Protein AF-A0A6N7IWQ8-F1 (afdb_monomer)

Radius of gyration: 18.98 Å; Cα contacts (8 Å, |Δi|>4): 165; chains: 1; bounding box: 45×41×51 Å

InterPro domains:
  IPR001128 Cytochrome P450 [PF00067] (2-185)
  IPR002397 Cytochrome P450, B-class [PR00359] (3-14)
  IPR002397 Cytochrome P450, B-class [PR00359] (49-65)
  IPR002397 Cytochrome P450, B-class [PR00359] (66-81)
  IPR002397 Cytochrome P450, B-class [PR00359] (112-134)
  IPR036396 Cytochrome P450 superfamily [G3DSA:1.10.630.10] (1-198)
  IPR036396 Cytochrome P450 superfamily [SSF48264] (1-198)

Nearest PDB structures (foldseek):
  5ofq-assembly4_D  TM=9.405E-01  e=1.661E-14  Priestia megaterium DSM 319
  7y98-assembly1_A  TM=9.043E-01  e=8.706E-14  Bacillus sonorensis L12
  5l90-assembly2_B  TM=9.358E-01  e=4.351E-13  Priestia megaterium DSM 319
  7y98-assembly2_B  TM=9.038E-01  e=3.434E-13  Bacillus sonorensis L12
  7y97-assembly2_B  TM=8.768E-01  e=8.439E-13  Bacillus sonorensis L12

Foldseek 3Di:
DDDDPPVVVQVVVLVCVCVPPVNVVVLVVVLVVVQCVLCVVCVVPPDDDCLVSHLQLRQLQSLCVLQVHDPVCSVVSSVLLCLLPDDFPDPDPVSRVVSVVSNVVSLVSLLVVSLVVLVVCVVPPDPHSSVSQQPDDDPNDHDDSVRSSVVSSCSSNVRRPVRSVLSNVLVVCCVVPVVVVVVCVVPVVCVVVSSVVD

Organism: NCBI:txid29376

Mean predicted aligned error: 5.13 Å

Sequence (198 aa):
LTMDPPKHTKMRALVNKAFTPKAIKQLEDKIKDLTHDLLNQVKDQRTFDIVQDLAAPLPVMIIAELLGAEVQDRELIKKHSDALVAGAKDESKEAIQAVVDMQKRAEEELSIYFAHLIKKRKETPADDLISLLIQAEIDGERLTENELLGFCILLLVAGNETTTNLITNAVRLLTEQPHIAESVRLDPSLIPQLTEET

Structure (mmCIF, N/CA/C/O backbone):
data_AF-A0A6N7IWQ8-F1
#
_entry.id   AF-A0A6N7IWQ8-F1
#
loop_
_atom_site.group_PDB
_atom_site.id
_atom_site.type_symbol
_atom_site.label_atom_id
_atom_site.label_alt_id
_atom_site.label_comp_id
_atom_site.label_asym_id
_atom_site.label_entity_id
_atom_site.label_seq_id
_atom_site.pdbx_PDB_ins_code
_atom_site.Cartn_x
_atom_site.Cartn_y
_atom_site.Cartn_z
_atom_site.occupancy
_atom_site.B_iso_or_equiv
_atom_site.auth_seq_id
_atom_site.auth_comp_id
_atom_site.auth_asym_id
_atom_site.auth_atom_id
_atom_site.pdbx_PDB_model_num
ATOM 1 N N . LEU A 1 1 ? 3.819 0.286 16.957 1.00 51.47 1 LEU A N 1
ATOM 2 C CA . LEU A 1 1 ? 2.998 -0.581 17.839 1.00 51.47 1 LEU A CA 1
ATOM 3 C C . LEU A 1 1 ? 3.793 -1.838 18.187 1.00 51.47 1 LEU A C 1
ATOM 5 O O . LEU A 1 1 ? 3.888 -2.731 17.359 1.00 51.47 1 LEU A O 1
ATOM 9 N N . THR A 1 2 ? 4.391 -1.909 19.375 1.00 53.78 2 THR A N 1
ATOM 10 C CA . THR A 1 2 ? 4.960 -3.154 19.923 1.00 53.78 2 THR A CA 1
ATOM 11 C C . THR A 1 2 ? 3.921 -3.767 20.858 1.00 53.78 2 THR A C 1
ATOM 13 O O . THR A 1 2 ? 3.812 -3.366 22.013 1.00 53.78 2 THR A O 1
ATOM 16 N N . MET A 1 3 ? 3.081 -4.657 20.324 1.00 69.69 3 MET A N 1
ATOM 17 C CA . MET A 1 3 ? 2.166 -5.475 21.127 1.00 69.69 3 MET A CA 1
ATOM 18 C C . MET A 1 3 ? 2.845 -6.807 21.448 1.00 69.69 3 MET A C 1
ATOM 20 O O . MET A 1 3 ? 3.355 -7.459 20.539 1.00 69.69 3 MET A O 1
ATOM 24 N N . ASP A 1 4 ? 2.794 -7.239 22.706 1.00 73.69 4 ASP A N 1
ATOM 25 C CA . ASP A 1 4 ? 3.291 -8.555 23.111 1.00 73.69 4 ASP A CA 1
ATOM 26 C C . ASP A 1 4 ? 2.233 -9.661 22.897 1.00 73.69 4 ASP A C 1
ATOM 28 O O . ASP A 1 4 ? 1.021 -9.392 22.822 1.00 73.69 4 ASP A O 1
ATOM 32 N N . PRO A 1 5 ? 2.642 -10.939 22.782 1.00 71.25 5 PRO A N 1
ATOM 33 C CA . PRO A 1 5 ? 1.724 -12.068 22.907 1.00 71.25 5 PRO A CA 1
ATOM 34 C C . PRO A 1 5 ? 0.974 -12.028 24.257 1.00 71.25 5 PRO A C 1
ATOM 36 O O . PRO A 1 5 ? 1.580 -11.690 25.270 1.00 71.25 5 PRO A O 1
ATOM 39 N N . PRO A 1 6 ? -0.326 -12.389 24.315 1.00 73.12 6 PRO A N 1
ATOM 40 C CA . PRO A 1 6 ? -1.132 -13.019 23.264 1.00 73.12 6 PRO A CA 1
ATOM 41 C C . PRO A 1 6 ? -1.838 -12.033 22.316 1.00 73.12 6 PRO A C 1
ATOM 43 O O . PRO A 1 6 ? -2.376 -12.464 21.291 1.00 73.12 6 PRO A O 1
ATOM 46 N N . LYS A 1 7 ? -1.838 -10.728 22.625 1.00 73.94 7 LYS A N 1
ATOM 47 C CA . LYS A 1 7 ? -2.590 -9.704 21.879 1.00 73.94 7 LYS A CA 1
ATOM 48 C C . LYS A 1 7 ? -2.118 -9.601 20.428 1.00 73.94 7 LYS A C 1
ATOM 50 O O . LYS A 1 7 ? -2.942 -9.617 19.515 1.00 73.94 7 LYS A O 1
ATOM 55 N N . HIS A 1 8 ? -0.801 -9.629 20.206 1.00 81.56 8 HIS A N 1
ATOM 56 C CA . HIS A 1 8 ? -0.224 -9.659 18.858 1.00 81.56 8 HIS A CA 1
ATOM 57 C C . HIS A 1 8 ? -0.678 -10.878 18.036 1.00 81.56 8 HIS A C 1
ATOM 59 O O . HIS A 1 8 ? -1.071 -10.735 16.881 1.00 81.56 8 HIS A O 1
ATOM 65 N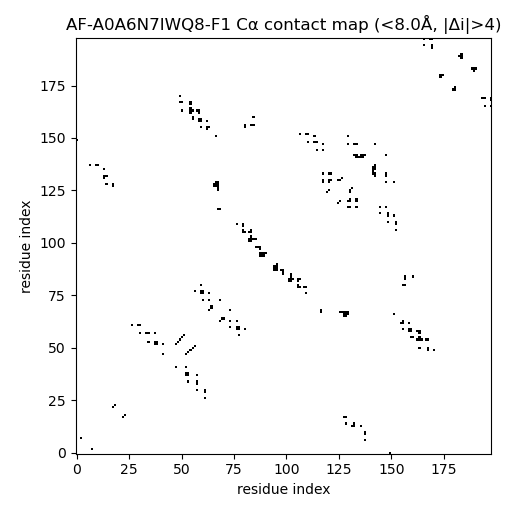 N . THR A 1 9 ? -0.690 -12.077 18.627 1.00 79.94 9 THR A N 1
ATOM 66 C CA . THR A 1 9 ? -1.112 -13.310 17.938 1.00 79.94 9 THR A CA 1
ATOM 67 C C . THR A 1 9 ? -2.571 -13.238 17.493 1.00 79.94 9 THR A C 1
ATOM 69 O O . THR A 1 9 ? -2.903 -13.637 16.377 1.00 79.94 9 THR A O 1
ATOM 72 N N . LYS A 1 10 ? -3.445 -12.695 18.346 1.00 76.06 10 LYS A N 1
ATOM 73 C CA . LYS A 1 10 ? -4.875 -12.540 18.047 1.00 76.06 10 LYS A CA 1
ATOM 74 C C . LYS A 1 10 ? -5.126 -11.465 16.999 1.00 76.06 10 LYS A C 1
ATOM 76 O O . LYS A 1 10 ? -5.890 -11.707 16.070 1.00 76.06 10 LYS A O 1
ATOM 81 N N . MET A 1 11 ? -4.420 -10.338 17.093 1.00 78.50 11 MET A N 1
ATOM 82 C CA . MET A 1 11 ? -4.430 -9.310 16.054 1.00 78.50 11 MET A CA 1
ATOM 83 C C . MET A 1 11 ? -4.021 -9.902 14.705 1.00 78.50 11 MET A C 1
ATOM 85 O O . MET A 1 11 ? -4.762 -9.808 13.733 1.00 78.50 11 MET A O 1
ATOM 89 N N . ARG A 1 12 ? -2.882 -10.599 14.657 1.00 83.12 12 ARG A N 1
ATOM 90 C CA . ARG A 1 12 ? -2.404 -11.251 13.435 1.00 83.12 12 ARG A CA 1
ATOM 91 C C . ARG A 1 12 ? -3.435 -12.230 12.870 1.00 83.12 12 ARG A C 1
ATOM 93 O O . ARG A 1 12 ? -3.657 -12.246 11.666 1.00 83.12 12 ARG A O 1
ATOM 100 N N . ALA A 1 13 ? -4.108 -13.005 13.720 1.00 80.94 13 ALA A N 1
ATOM 101 C CA . ALA A 1 13 ? -5.163 -13.919 13.284 1.00 80.94 13 ALA A CA 1
ATOM 102 C C . ALA A 1 13 ? -6.379 -13.196 12.673 1.00 80.94 13 ALA A C 1
ATOM 104 O O . ALA A 1 13 ? -6.956 -13.696 11.709 1.00 80.94 13 ALA A O 1
ATOM 105 N N . LEU A 1 14 ? -6.765 -12.032 13.204 1.00 78.50 14 LEU A N 1
ATOM 106 C CA . LEU A 1 14 ? -7.842 -11.206 12.646 1.00 78.50 14 LEU A CA 1
ATOM 107 C C . LEU A 1 14 ? -7.458 -10.632 11.289 1.00 78.50 14 LEU A C 1
ATOM 109 O O . LEU A 1 14 ? -8.217 -10.755 10.334 1.00 78.50 14 LEU A O 1
ATOM 113 N N . VAL A 1 15 ? -6.256 -10.073 11.195 1.00 79.31 15 VAL A N 1
ATOM 114 C CA . VAL A 1 15 ? -5.722 -9.484 9.964 1.00 79.31 15 VAL A CA 1
ATOM 115 C C . VAL A 1 15 ? -5.615 -10.541 8.872 1.00 79.31 15 VAL A C 1
ATOM 117 O O . VAL A 1 15 ? -6.064 -10.312 7.755 1.00 79.31 15 VAL A O 1
ATOM 120 N N . ASN A 1 16 ? -5.151 -11.746 9.209 1.00 82.62 16 ASN A N 1
ATOM 121 C CA . ASN A 1 16 ? -5.087 -12.870 8.274 1.00 82.62 16 ASN A CA 1
ATOM 122 C C . ASN A 1 16 ? -6.450 -13.231 7.654 1.00 82.62 16 ASN A C 1
ATOM 124 O O . ASN A 1 16 ? -6.476 -13.811 6.570 1.00 82.62 16 ASN A O 1
ATOM 128 N N . LYS A 1 17 ? -7.588 -12.883 8.279 1.00 77.31 17 LYS A N 1
ATOM 129 C CA . LYS A 1 17 ? -8.912 -13.087 7.661 1.00 77.31 17 LYS A CA 1
ATOM 130 C C . LYS A 1 17 ? -9.123 -12.200 6.430 1.00 77.31 17 LYS A C 1
ATOM 132 O O . LYS A 1 17 ? -9.775 -12.639 5.484 1.00 77.31 17 LYS A O 1
ATOM 137 N N . ALA A 1 18 ? -8.534 -11.004 6.411 1.00 73.50 18 ALA A N 1
ATOM 138 C CA . ALA A 1 18 ? -8.535 -10.134 5.235 1.00 73.50 18 ALA A CA 1
ATOM 139 C C . ALA A 1 18 ? -7.559 -10.597 4.139 1.00 73.50 18 ALA A C 1
ATOM 141 O O . ALA A 1 18 ? -7.680 -10.169 3.000 1.00 73.50 18 ALA A O 1
ATOM 142 N N . PHE A 1 19 ? -6.656 -11.533 4.451 1.00 79.19 19 PHE A N 1
ATOM 143 C CA . PHE A 1 19 ? -5.710 -12.140 3.507 1.00 79.19 19 PHE A CA 1
ATOM 144 C C . PHE A 1 19 ? -6.001 -13.633 3.267 1.00 79.19 19 PHE A C 1
ATOM 146 O O . PHE A 1 19 ? -5.106 -14.425 2.980 1.00 79.19 19 PHE A O 1
ATOM 153 N N . THR A 1 20 ? -7.264 -14.053 3.396 1.00 81.44 20 THR A N 1
ATOM 154 C CA . THR A 1 20 ? -7.673 -15.425 3.040 1.00 81.44 20 THR A CA 1
ATOM 155 C C . THR A 1 20 ? -7.520 -15.673 1.536 1.00 81.44 20 THR A C 1
ATOM 157 O O . THR A 1 20 ? -7.649 -14.727 0.764 1.00 81.44 20 THR A O 1
ATOM 160 N N . PRO A 1 21 ? -7.360 -16.928 1.066 1.00 82.19 21 PRO A N 1
ATOM 161 C CA . PRO A 1 21 ? -7.236 -17.218 -0.369 1.00 82.19 21 PRO A CA 1
ATOM 162 C C . PRO A 1 21 ? -8.356 -16.614 -1.231 1.00 82.19 21 PRO A C 1
ATOM 164 O O . PRO A 1 21 ? -8.114 -16.152 -2.341 1.00 82.19 21 PRO A O 1
ATOM 167 N N . LYS A 1 22 ? -9.588 -16.566 -0.704 1.00 80.38 22 LYS A N 1
ATOM 168 C CA . LYS A 1 22 ? -10.722 -15.918 -1.374 1.00 80.38 22 LYS A CA 1
ATOM 169 C C . LYS A 1 22 ? -10.530 -14.401 -1.499 1.00 80.38 22 LYS A C 1
ATOM 171 O O . LYS A 1 22 ? -10.792 -13.860 -2.568 1.00 80.38 22 LYS A O 1
ATOM 176 N N . ALA A 1 23 ? -10.090 -13.737 -0.430 1.00 78.69 23 ALA A N 1
ATOM 177 C CA . ALA A 1 23 ? -9.820 -12.301 -0.434 1.00 78.69 23 ALA A CA 1
ATOM 178 C C . ALA A 1 23 ? -8.625 -11.954 -1.340 1.00 78.69 23 ALA A C 1
ATOM 180 O O . ALA A 1 23 ? -8.708 -11.011 -2.119 1.00 78.69 23 ALA A O 1
ATOM 181 N N . ILE A 1 24 ? -7.567 -12.774 -1.329 1.00 82.81 24 ILE A N 1
ATOM 182 C CA . ILE A 1 24 ? -6.422 -12.640 -2.243 1.00 82.81 24 ILE A CA 1
ATOM 183 C C . ILE A 1 24 ? -6.862 -12.749 -3.705 1.00 82.81 24 ILE A C 1
ATOM 185 O O . ILE A 1 24 ? -6.456 -11.932 -4.521 1.00 82.81 24 ILE A O 1
ATOM 189 N N . LYS A 1 25 ? -7.750 -13.690 -4.045 1.00 84.19 25 LYS A N 1
ATOM 190 C CA . LYS A 1 25 ? -8.271 -13.795 -5.415 1.00 84.19 25 LYS A CA 1
ATOM 191 C C . LYS A 1 25 ? -9.053 -12.548 -5.848 1.00 84.19 25 LYS A C 1
ATOM 193 O O . LYS A 1 25 ? -8.950 -12.124 -6.987 1.00 84.19 25 LYS A O 1
ATOM 198 N N . GLN A 1 26 ? -9.832 -11.949 -4.947 1.00 81.88 26 GLN A N 1
ATOM 199 C CA . GLN A 1 26 ? -10.527 -10.688 -5.241 1.00 81.88 26 GLN A CA 1
ATOM 200 C C . GLN A 1 26 ? -9.554 -9.510 -5.380 1.00 81.88 26 GLN A C 1
ATOM 202 O O . GLN A 1 26 ? -9.818 -8.586 -6.144 1.00 81.88 26 GLN A O 1
ATOM 207 N N . LEU A 1 27 ? -8.440 -9.538 -4.646 1.00 86.06 27 LEU A N 1
ATOM 208 C CA . LEU A 1 27 ? -7.359 -8.573 -4.803 1.00 86.06 27 LEU A CA 1
ATOM 209 C C . LEU A 1 27 ? -6.628 -8.740 -6.131 1.00 86.06 27 LEU A C 1
ATOM 211 O O . LEU A 1 27 ? -6.248 -7.734 -6.707 1.00 86.06 27 LEU A O 1
ATOM 215 N N . GLU A 1 28 ? -6.450 -9.963 -6.630 1.00 90.50 28 GLU A N 1
ATOM 216 C CA . GLU A 1 28 ? -5.760 -10.233 -7.898 1.00 90.50 28 GLU A CA 1
ATOM 217 C C . GLU A 1 28 ? -6.383 -9.457 -9.066 1.00 90.50 28 GLU A C 1
ATOM 219 O O . GLU A 1 28 ? -5.678 -8.722 -9.760 1.00 90.50 28 GLU A O 1
ATOM 224 N N . ASP A 1 29 ? -7.707 -9.548 -9.230 1.00 90.00 29 ASP A N 1
ATOM 225 C CA . ASP A 1 29 ? -8.430 -8.819 -10.280 1.00 90.00 29 ASP A CA 1
ATOM 226 C C . ASP A 1 29 ? -8.246 -7.298 -10.125 1.00 90.00 29 ASP A C 1
ATOM 228 O O . ASP A 1 29 ? -7.940 -6.598 -11.087 1.00 90.00 29 ASP A O 1
ATOM 232 N N . LYS A 1 30 ? -8.322 -6.788 -8.889 1.00 88.94 30 LYS A N 1
ATOM 233 C CA . LYS A 1 30 ? -8.137 -5.358 -8.588 1.00 88.94 30 LYS A CA 1
ATOM 234 C C . LYS A 1 30 ? -6.713 -4.871 -8.839 1.00 88.94 30 LYS A C 1
ATOM 236 O O . LYS A 1 30 ? -6.525 -3.789 -9.387 1.00 88.94 30 LYS A O 1
ATOM 241 N N . ILE A 1 31 ? -5.710 -5.655 -8.442 1.00 94.12 31 ILE A N 1
ATOM 242 C CA . ILE A 1 31 ? -4.291 -5.372 -8.688 1.00 94.12 31 ILE A CA 1
ATOM 243 C C . ILE A 1 31 ? -4.056 -5.299 -10.190 1.00 94.12 31 ILE A C 1
ATOM 245 O O . ILE A 1 31 ? -3.390 -4.376 -10.657 1.00 94.12 31 ILE A O 1
ATOM 249 N N . LYS A 1 32 ? -4.631 -6.230 -10.954 1.00 94.69 32 LYS A N 1
ATOM 250 C CA . LYS A 1 32 ? -4.522 -6.250 -12.410 1.00 94.69 32 LYS A CA 1
ATOM 251 C C . LYS A 1 32 ? -5.167 -5.022 -13.049 1.00 94.69 32 LYS A C 1
ATOM 253 O O . LYS A 1 32 ? -4.529 -4.389 -13.888 1.00 94.69 32 LYS A O 1
ATOM 258 N N . ASP A 1 33 ? -6.388 -4.674 -12.656 1.00 93.56 33 ASP A N 1
ATOM 259 C CA . ASP A 1 33 ? -7.094 -3.502 -13.185 1.00 93.56 33 ASP A CA 1
ATOM 260 C C . ASP A 1 33 ? -6.332 -2.212 -12.870 1.00 93.56 33 ASP A C 1
ATOM 262 O O . ASP A 1 33 ? -6.016 -1.442 -13.775 1.00 93.56 33 ASP A O 1
ATOM 266 N N . LEU A 1 34 ? -5.916 -2.033 -11.615 1.00 93.19 34 LEU A N 1
ATOM 267 C CA . LEU A 1 34 ? -5.147 -0.864 -11.204 1.00 93.19 34 LEU A CA 1
ATOM 268 C C . LEU A 1 34 ? -3.779 -0.786 -11.900 1.00 93.19 34 LEU A C 1
ATOM 270 O O . LEU A 1 34 ? -3.352 0.294 -12.300 1.00 93.19 34 LEU A O 1
ATOM 274 N N . THR A 1 35 ? -3.105 -1.922 -12.090 1.00 96.25 35 THR A N 1
ATOM 275 C CA . THR A 1 35 ? -1.850 -1.989 -12.856 1.00 96.25 35 THR A CA 1
ATOM 276 C C . THR A 1 35 ? -2.061 -1.508 -14.291 1.00 96.25 35 THR A C 1
ATOM 278 O O . THR A 1 35 ? -1.265 -0.717 -14.797 1.00 96.25 35 THR A O 1
ATOM 281 N N . HIS A 1 36 ? -3.140 -1.944 -14.951 1.00 96.38 36 HIS A N 1
ATOM 282 C CA . HIS A 1 36 ? -3.468 -1.463 -16.292 1.00 96.38 36 HIS A CA 1
ATOM 283 C C . HIS A 1 36 ? -3.806 0.024 -16.300 1.00 96.38 36 HIS A C 1
ATOM 285 O O . HIS A 1 36 ? -3.334 0.730 -17.186 1.00 96.38 36 HIS A O 1
ATOM 291 N N . ASP A 1 37 ? -4.588 0.513 -15.339 1.00 94.62 37 ASP A N 1
ATOM 292 C CA . ASP A 1 37 ? -4.956 1.928 -15.247 1.00 94.62 37 ASP A CA 1
ATOM 293 C C . ASP A 1 37 ? -3.732 2.831 -15.075 1.00 94.62 37 ASP A C 1
ATOM 295 O O . ASP A 1 37 ? -3.642 3.873 -15.725 1.00 94.62 37 ASP A O 1
ATOM 299 N N . LEU A 1 38 ? -2.766 2.419 -14.251 1.00 94.19 38 LEU A N 1
ATOM 300 C CA . LEU A 1 38 ? -1.496 3.125 -14.069 1.00 94.19 38 LEU A CA 1
ATOM 301 C C . LEU A 1 38 ? -0.660 3.108 -15.359 1.00 94.19 38 LEU A C 1
ATOM 303 O O . LEU A 1 38 ? -0.274 4.159 -15.867 1.00 94.19 38 LEU A O 1
ATOM 307 N N . LEU A 1 39 ? -0.471 1.937 -15.975 1.00 96.00 39 LEU A N 1
ATOM 308 C CA . LEU A 1 39 ? 0.292 1.818 -17.227 1.00 96.00 39 LEU A CA 1
ATOM 309 C C . LEU A 1 39 ? -0.380 2.531 -18.413 1.00 96.00 39 LEU A C 1
ATOM 311 O O . LEU A 1 39 ? 0.300 3.056 -19.297 1.00 96.00 39 LEU A O 1
ATOM 315 N N . ASN A 1 40 ? -1.711 2.603 -18.435 1.00 96.62 40 ASN A N 1
ATOM 316 C CA . ASN A 1 40 ? -2.466 3.303 -19.472 1.00 96.62 40 ASN A CA 1
ATOM 317 C C . ASN A 1 40 ? -2.228 4.818 -19.460 1.00 96.62 40 ASN A C 1
ATOM 319 O O . ASN A 1 40 ? -2.361 5.444 -20.512 1.00 96.62 40 ASN A O 1
ATOM 323 N N . GLN A 1 41 ? -1.855 5.406 -18.319 1.00 94.31 41 GLN A N 1
ATOM 324 C CA . GLN A 1 41 ? -1.534 6.837 -18.213 1.00 94.31 41 GLN A CA 1
ATOM 325 C C . GLN A 1 41 ? -0.220 7.194 -18.920 1.00 94.31 41 GLN A C 1
ATOM 327 O O . GLN A 1 41 ? -0.037 8.330 -19.362 1.00 94.31 41 GLN A O 1
ATOM 332 N N . VAL A 1 42 ? 0.677 6.217 -19.076 1.00 95.81 42 VAL A N 1
ATOM 333 C CA . VAL A 1 42 ? 2.003 6.401 -19.681 1.00 95.81 42 VAL A CA 1
ATOM 334 C C . VAL A 1 42 ? 2.175 5.684 -21.023 1.00 95.81 42 VAL A C 1
ATOM 336 O O . VAL A 1 42 ? 3.222 5.808 -21.650 1.00 95.81 42 VAL A O 1
ATOM 339 N N . LYS A 1 43 ? 1.146 4.984 -21.519 1.00 94.38 43 LYS A N 1
ATOM 340 C CA . LYS A 1 43 ? 1.220 4.128 -22.722 1.00 94.38 43 LYS A CA 1
ATOM 341 C C . LYS A 1 43 ? 1.695 4.836 -23.999 1.00 94.38 43 LYS A C 1
ATOM 343 O O . LYS A 1 43 ? 2.321 4.207 -24.846 1.00 94.38 43 LYS A O 1
ATOM 348 N N . ASP A 1 44 ? 1.370 6.122 -24.147 1.00 95.44 44 ASP A N 1
ATOM 349 C CA . ASP A 1 44 ? 1.702 6.921 -25.334 1.00 95.44 44 ASP A CA 1
ATOM 350 C C . ASP A 1 44 ? 3.063 7.630 -25.183 1.00 95.44 44 ASP A C 1
ATOM 352 O O . ASP A 1 44 ? 3.528 8.323 -26.092 1.00 95.44 44 ASP A O 1
ATOM 356 N N . GLN A 1 45 ? 3.723 7.462 -24.033 1.00 94.62 45 GLN A N 1
ATOM 357 C CA . GLN A 1 45 ? 5.037 8.024 -23.757 1.00 94.62 45 GLN A CA 1
ATOM 358 C C . GLN A 1 45 ? 6.137 7.085 -24.261 1.00 94.62 45 GLN A C 1
ATOM 360 O O . GLN A 1 45 ? 6.075 5.866 -24.121 1.00 94.62 45 GLN A O 1
ATOM 365 N N . ARG A 1 46 ? 7.203 7.660 -24.827 1.00 93.56 46 ARG A N 1
ATOM 366 C CA . ARG A 1 46 ? 8.373 6.884 -25.278 1.00 93.56 46 ARG A CA 1
ATOM 367 C C . ARG A 1 46 ? 9.190 6.319 -24.109 1.00 93.56 46 ARG A C 1
ATOM 369 O O . ARG A 1 46 ? 9.866 5.307 -24.263 1.00 93.56 46 ARG A O 1
ATOM 376 N N . THR A 1 47 ? 9.174 7.017 -22.982 1.00 94.00 47 THR A N 1
ATOM 377 C CA . THR A 1 47 ? 9.915 6.716 -21.756 1.00 94.00 47 THR A CA 1
ATOM 378 C C . THR A 1 47 ? 9.059 7.147 -20.580 1.00 94.00 47 THR A C 1
ATOM 380 O O . THR A 1 47 ? 8.427 8.197 -20.673 1.00 94.00 47 THR A O 1
ATOM 383 N N . PHE A 1 48 ? 9.086 6.388 -19.494 1.00 95.31 48 PHE A N 1
ATOM 384 C CA . PHE A 1 48 ? 8.371 6.693 -18.259 1.00 95.31 48 PHE A CA 1
ATOM 385 C C . PHE A 1 48 ? 9.189 6.192 -17.058 1.00 95.31 48 PHE A C 1
ATOM 387 O O . PHE A 1 48 ? 10.147 5.428 -17.238 1.00 95.31 48 PHE A O 1
ATOM 394 N N . ASP A 1 49 ? 8.853 6.651 -15.858 1.00 95.00 49 ASP A N 1
ATOM 395 C CA . ASP A 1 49 ? 9.530 6.290 -14.615 1.00 95.00 49 ASP A CA 1
ATOM 396 C C . ASP A 1 49 ? 8.753 5.165 -13.923 1.00 95.00 49 ASP A C 1
ATOM 398 O O . ASP A 1 49 ? 7.694 5.380 -13.342 1.00 95.00 49 ASP A O 1
ATOM 402 N N . ILE A 1 50 ? 9.291 3.942 -13.951 1.00 95.38 50 ILE A N 1
ATOM 403 C CA . ILE A 1 50 ? 8.620 2.778 -13.356 1.00 95.38 50 ILE A CA 1
ATOM 404 C C . ILE A 1 50 ? 8.319 2.950 -11.860 1.00 95.38 50 ILE A C 1
ATOM 406 O O . ILE A 1 50 ? 7.335 2.392 -11.373 1.00 95.38 50 ILE A O 1
ATOM 410 N N . VAL A 1 51 ? 9.139 3.717 -11.133 1.00 93.31 51 VAL A N 1
ATOM 411 C CA . VAL A 1 51 ? 8.951 3.942 -9.699 1.00 93.31 51 VAL A CA 1
ATOM 412 C C . VAL A 1 51 ? 7.746 4.844 -9.481 1.00 93.31 51 VAL A C 1
ATOM 414 O O . VAL A 1 51 ? 6.829 4.474 -8.749 1.00 93.31 51 VAL A O 1
ATOM 417 N N . GLN A 1 52 ? 7.730 6.003 -10.140 1.00 91.19 52 GLN A N 1
ATOM 418 C CA . GLN A 1 52 ? 6.673 7.004 -9.960 1.00 91.19 52 GLN A CA 1
ATOM 419 C C . GLN A 1 52 ? 5.351 6.587 -10.606 1.00 91.19 52 GLN A C 1
ATOM 421 O O . GLN A 1 52 ? 4.290 6.816 -10.024 1.00 91.19 52 GLN A O 1
ATOM 426 N N . ASP A 1 53 ? 5.417 5.952 -11.775 1.00 93.50 53 ASP A N 1
ATOM 427 C CA . ASP A 1 53 ? 4.248 5.690 -12.614 1.00 93.50 53 ASP A CA 1
ATOM 428 C C . ASP A 1 53 ? 3.582 4.335 -12.319 1.00 93.50 53 ASP A C 1
ATOM 430 O O . ASP A 1 53 ? 2.448 4.114 -12.739 1.00 93.50 53 ASP A O 1
ATOM 434 N N . LEU A 1 54 ? 4.244 3.421 -11.590 1.00 94.81 54 LEU A N 1
ATOM 435 C CA . LEU A 1 54 ? 3.661 2.121 -11.227 1.00 94.81 54 LEU A CA 1
ATOM 436 C C . LEU A 1 54 ? 4.033 1.638 -9.821 1.00 94.81 54 LEU A C 1
ATOM 438 O O . LEU A 1 54 ? 3.140 1.360 -9.020 1.00 94.81 54 LEU A O 1
ATOM 442 N N . ALA A 1 55 ? 5.327 1.489 -9.525 1.00 94.75 55 ALA A N 1
ATOM 443 C CA . ALA A 1 55 ? 5.776 0.707 -8.373 1.00 94.75 55 ALA A CA 1
ATOM 444 C C . ALA A 1 55 ? 5.404 1.342 -7.026 1.00 94.75 55 ALA A C 1
ATOM 446 O O . ALA A 1 55 ? 4.993 0.616 -6.127 1.00 94.75 55 ALA A O 1
ATOM 447 N N . ALA A 1 56 ? 5.508 2.669 -6.902 1.00 90.75 56 ALA A N 1
ATOM 448 C CA . ALA A 1 56 ? 5.112 3.411 -5.706 1.00 90.75 56 ALA A CA 1
ATOM 449 C C . ALA A 1 56 ? 3.582 3.561 -5.543 1.00 90.75 56 ALA A C 1
ATOM 451 O O . ALA A 1 56 ? 3.070 3.291 -4.456 1.00 90.75 56 ALA A O 1
ATOM 452 N N . PRO A 1 57 ? 2.795 3.963 -6.569 1.00 91.31 57 PRO A N 1
ATOM 453 C CA . PRO A 1 57 ? 1.347 4.122 -6.395 1.00 91.31 57 PRO A CA 1
ATOM 454 C C . PRO A 1 57 ? 0.596 2.806 -6.144 1.00 91.31 57 PRO A C 1
ATOM 456 O O . PRO A 1 57 ? -0.353 2.791 -5.356 1.00 91.31 57 PRO A O 1
ATOM 459 N N . LEU A 1 58 ? 0.994 1.707 -6.796 1.00 93.69 58 LEU A N 1
ATOM 460 C CA . LEU A 1 58 ? 0.246 0.447 -6.782 1.00 93.69 58 LEU A CA 1
ATOM 461 C C . LEU A 1 58 ? -0.008 -0.120 -5.366 1.00 93.69 58 LEU A C 1
ATOM 463 O O . LEU A 1 58 ? -1.178 -0.317 -5.022 1.00 93.69 58 LEU A O 1
ATOM 467 N N . PRO A 1 59 ? 1.007 -0.372 -4.512 1.00 92.25 59 PRO A N 1
ATOM 468 C CA . PRO A 1 59 ? 0.777 -0.965 -3.194 1.00 92.25 59 PRO A CA 1
ATOM 469 C C . PRO A 1 59 ? -0.036 -0.051 -2.271 1.00 92.25 59 PRO A C 1
ATOM 471 O O . PRO A 1 59 ? -0.932 -0.533 -1.575 1.00 92.25 59 PRO A O 1
ATOM 474 N N . VAL A 1 60 ? 0.208 1.264 -2.299 1.00 91.69 60 VAL A N 1
ATOM 475 C CA . VAL A 1 60 ? -0.530 2.225 -1.463 1.00 91.69 60 VAL A CA 1
ATOM 476 C C . VAL A 1 60 ? -2.017 2.214 -1.796 1.00 91.69 60 VAL A C 1
ATOM 478 O O . VAL A 1 60 ? -2.854 2.132 -0.898 1.00 91.69 60 VAL A O 1
ATOM 481 N N . MET A 1 61 ? -2.358 2.257 -3.085 1.00 91.50 61 MET A N 1
ATOM 482 C CA . MET A 1 61 ? -3.750 2.280 -3.533 1.00 91.50 61 MET A CA 1
ATOM 483 C C . MET A 1 61 ? -4.485 0.968 -3.225 1.00 91.50 61 MET A C 1
ATOM 485 O O . MET A 1 61 ? -5.654 1.008 -2.837 1.00 91.50 61 MET A O 1
ATOM 489 N N . ILE A 1 62 ? -3.807 -0.180 -3.327 1.00 91.50 62 ILE A N 1
ATOM 490 C CA . ILE A 1 62 ? -4.384 -1.484 -2.961 1.00 91.50 62 ILE A CA 1
ATOM 491 C C . ILE A 1 62 ? -4.643 -1.579 -1.457 1.00 91.50 62 ILE A C 1
ATOM 493 O O . ILE A 1 62 ? -5.714 -2.029 -1.042 1.00 91.50 62 ILE A O 1
ATOM 497 N N . ILE A 1 63 ? -3.704 -1.123 -0.625 1.00 90.75 63 ILE A N 1
ATOM 498 C CA . ILE A 1 63 ? -3.879 -1.132 0.833 1.00 90.75 63 ILE A CA 1
ATOM 499 C C . ILE A 1 63 ? -4.970 -0.141 1.253 1.00 90.75 63 ILE A C 1
ATOM 501 O O . ILE A 1 63 ? -5.801 -0.473 2.098 1.00 90.75 63 ILE A O 1
ATOM 505 N N . ALA A 1 64 ? -5.026 1.042 0.636 1.00 91.50 64 ALA A N 1
ATOM 506 C CA . ALA A 1 64 ? -6.095 2.011 0.865 1.00 91.50 64 ALA A CA 1
ATOM 507 C C . ALA A 1 64 ? -7.477 1.403 0.573 1.00 91.50 64 ALA A C 1
ATOM 509 O O . ALA A 1 64 ? -8.397 1.526 1.382 1.00 91.50 64 ALA A O 1
ATOM 510 N N . GLU A 1 65 ? -7.613 0.687 -0.542 1.00 89.50 65 GLU A N 1
ATOM 511 C CA . GLU A 1 65 ? -8.861 0.014 -0.896 1.00 89.50 65 GLU A CA 1
ATOM 512 C C . GLU A 1 65 ? -9.211 -1.128 0.066 1.00 89.50 65 GLU A C 1
ATOM 514 O O . GLU A 1 65 ? -10.370 -1.267 0.455 1.00 89.50 65 GLU A O 1
ATOM 519 N N . LEU A 1 66 ? -8.222 -1.907 0.516 1.00 89.38 66 LEU A N 1
ATOM 520 C CA . LEU A 1 66 ? -8.421 -2.924 1.556 1.00 89.38 66 LEU A CA 1
ATOM 521 C C . LEU A 1 66 ? -8.930 -2.335 2.873 1.00 89.38 66 LEU A C 1
ATOM 523 O O . LEU A 1 66 ? -9.757 -2.947 3.554 1.00 89.38 66 LEU A O 1
ATOM 527 N N . LEU A 1 67 ? -8.455 -1.139 3.221 1.00 91.00 67 LEU A N 1
ATOM 528 C CA . LEU A 1 67 ? -8.920 -0.376 4.376 1.00 91.00 67 LEU A CA 1
ATOM 529 C C . LEU A 1 67 ? -10.305 0.255 4.153 1.00 91.00 67 LEU A C 1
ATOM 531 O O . LEU A 1 67 ? -10.893 0.764 5.103 1.00 91.00 67 LEU A O 1
ATOM 535 N N . GLY A 1 68 ? -10.860 0.186 2.941 1.00 91.06 68 GLY A N 1
ATOM 536 C CA . GLY A 1 68 ? -12.188 0.704 2.616 1.00 91.06 68 GLY A CA 1
ATOM 537 C C . GLY A 1 68 ? -12.206 2.173 2.193 1.00 91.06 68 GLY A C 1
ATOM 538 O O . GLY A 1 68 ? -13.272 2.797 2.246 1.00 91.06 68 GLY A O 1
ATOM 539 N N . ALA A 1 69 ? -11.054 2.726 1.800 1.00 92.69 69 ALA A N 1
ATOM 540 C CA . ALA A 1 69 ? -10.965 4.069 1.240 1.00 92.69 69 ALA A CA 1
ATOM 541 C C . ALA A 1 69 ? -11.739 4.173 -0.082 1.00 92.69 69 ALA A C 1
ATOM 543 O O . ALA A 1 69 ? -11.790 3.231 -0.878 1.00 92.69 69 ALA A O 1
ATOM 544 N N . GLU A 1 70 ? -12.332 5.338 -0.329 1.00 90.19 70 GLU A N 1
ATOM 545 C CA . GLU A 1 70 ? -13.027 5.608 -1.585 1.00 90.19 70 GLU A CA 1
ATOM 546 C C . GLU A 1 70 ? -12.015 5.938 -2.692 1.00 90.19 70 GLU A C 1
ATOM 548 O O . GLU A 1 70 ? -10.950 6.499 -2.439 1.00 90.19 70 GLU A O 1
ATOM 553 N N . VAL A 1 71 ? -12.348 5.616 -3.947 1.00 85.75 71 VAL A N 1
ATOM 554 C CA . VAL A 1 71 ? -11.437 5.808 -5.096 1.00 85.75 71 VAL A CA 1
ATOM 555 C C . VAL A 1 71 ? -10.958 7.259 -5.216 1.00 85.75 71 VAL A C 1
ATOM 557 O O . VAL A 1 71 ? -9.800 7.498 -5.547 1.00 85.75 71 VAL A O 1
ATOM 560 N N . GLN A 1 72 ? -11.825 8.222 -4.893 1.00 89.69 72 GLN A N 1
ATOM 561 C CA . GLN A 1 72 ? -11.516 9.654 -4.926 1.00 89.69 72 GLN A CA 1
ATOM 562 C C . GLN A 1 72 ? -10.462 10.092 -3.894 1.00 89.69 72 GLN A C 1
ATOM 564 O O . GLN A 1 72 ? -9.808 11.112 -4.094 1.00 89.69 72 GLN A O 1
ATOM 569 N N . ASP A 1 73 ? -10.257 9.312 -2.828 1.00 92.06 73 ASP A N 1
ATOM 570 C CA . ASP A 1 73 ? -9.309 9.629 -1.754 1.00 92.06 73 ASP A CA 1
ATOM 571 C C . ASP A 1 73 ? -7.915 9.031 -1.998 1.00 92.06 73 ASP A C 1
ATOM 573 O O . ASP A 1 73 ? -6.970 9.337 -1.267 1.00 92.06 73 ASP A O 1
ATOM 577 N N . ARG A 1 74 ? -7.755 8.185 -3.028 1.00 85.69 74 ARG A N 1
ATOM 578 C CA . ARG A 1 74 ? -6.495 7.476 -3.316 1.00 85.69 74 ARG A CA 1
ATOM 579 C C . ARG A 1 74 ? -5.310 8.425 -3.481 1.00 85.69 74 ARG A C 1
ATOM 581 O O . ARG A 1 74 ? -4.251 8.156 -2.926 1.00 85.69 74 ARG A O 1
ATOM 588 N N . GLU A 1 75 ? -5.495 9.545 -4.176 1.00 86.25 75 GLU A N 1
ATOM 589 C CA . GLU A 1 75 ? -4.439 10.547 -4.380 1.00 86.25 75 GLU A CA 1
ATOM 590 C C . GLU A 1 75 ? -4.024 11.239 -3.075 1.00 86.25 75 GLU A C 1
ATOM 592 O O . GLU A 1 75 ? -2.837 11.476 -2.840 1.00 86.25 75 GLU A O 1
ATOM 597 N N . LEU A 1 76 ? -4.986 11.522 -2.190 1.00 92.00 76 LEU A N 1
ATOM 598 C CA . LEU A 1 76 ? -4.706 12.072 -0.864 1.00 92.00 76 LEU A CA 1
ATOM 599 C C . LEU A 1 76 ? -3.884 11.074 -0.045 1.00 92.00 76 LEU A C 1
ATOM 601 O O . LEU A 1 76 ? -2.839 11.433 0.501 1.00 92.00 76 LEU A O 1
ATOM 605 N N . ILE A 1 77 ? -4.321 9.813 -0.005 1.00 91.75 77 ILE A N 1
ATOM 606 C CA . ILE A 1 77 ? -3.641 8.759 0.755 1.00 91.75 77 ILE A CA 1
ATOM 607 C C . ILE A 1 77 ? -2.239 8.514 0.198 1.00 91.75 77 ILE A C 1
ATOM 609 O O . ILE A 1 77 ? -1.291 8.452 0.979 1.00 91.75 77 ILE A O 1
ATOM 613 N N . LYS A 1 78 ? -2.085 8.451 -1.132 1.00 86.56 78 LYS A N 1
ATOM 614 C CA . LYS A 1 78 ? -0.785 8.331 -1.805 1.00 86.56 78 LYS A CA 1
ATOM 615 C C . LYS A 1 78 ? 0.154 9.447 -1.376 1.00 86.56 78 LYS A C 1
ATOM 617 O O . LYS A 1 78 ? 1.223 9.174 -0.843 1.00 86.56 78 LYS A O 1
ATOM 622 N N . LYS A 1 79 ? -0.267 10.703 -1.542 1.00 90.75 79 LYS A N 1
ATOM 623 C CA . LYS A 1 79 ? 0.552 11.875 -1.213 1.00 90.75 79 LYS A CA 1
ATOM 624 C C . LYS A 1 79 ? 1.074 11.834 0.224 1.00 90.75 79 LYS A C 1
ATOM 626 O O . LYS A 1 79 ? 2.237 12.152 0.464 1.00 90.75 79 LYS A O 1
ATOM 631 N N . HIS A 1 80 ? 0.220 11.482 1.182 1.00 93.25 80 HIS A N 1
ATOM 632 C CA . HIS A 1 80 ? 0.631 11.418 2.581 1.00 93.25 80 HIS A CA 1
ATOM 633 C C . HIS A 1 80 ? 1.441 10.153 2.897 1.00 93.25 80 HIS A C 1
ATOM 635 O O . HIS A 1 80 ? 2.381 10.231 3.680 1.00 93.25 80 HIS A O 1
ATOM 641 N N . SER A 1 81 ? 1.157 9.018 2.254 1.00 88.19 81 SER A N 1
ATOM 642 C CA . SER A 1 81 ? 1.960 7.797 2.392 1.00 88.19 81 SER A CA 1
ATOM 643 C C . SER A 1 81 ? 3.386 7.989 1.865 1.00 88.19 81 SER A C 1
ATOM 645 O O . SER A 1 81 ? 4.333 7.637 2.565 1.00 88.19 81 SER A O 1
ATOM 647 N N . ASP A 1 82 ? 3.552 8.643 0.711 1.00 86.50 82 ASP A N 1
ATOM 648 C CA . ASP A 1 82 ? 4.860 9.002 0.147 1.00 86.50 82 ASP A CA 1
ATOM 649 C C . ASP A 1 82 ? 5.645 9.908 1.111 1.00 86.50 82 ASP A C 1
ATOM 651 O O . ASP A 1 82 ? 6.842 9.727 1.333 1.00 86.50 82 ASP A O 1
ATOM 655 N N . ALA A 1 83 ? 4.961 10.866 1.743 1.00 90.44 83 ALA A N 1
ATOM 656 C CA . ALA A 1 83 ? 5.574 11.758 2.721 1.00 90.44 83 ALA A CA 1
ATOM 657 C C . ALA A 1 83 ? 6.023 11.035 4.004 1.00 90.44 83 ALA A C 1
ATOM 659 O O . ALA A 1 83 ? 7.013 11.453 4.601 1.00 90.44 83 ALA A O 1
ATOM 660 N N . LEU A 1 84 ? 5.341 9.957 4.415 1.00 88.94 84 LEU A N 1
ATOM 661 C CA . LEU A 1 84 ? 5.727 9.155 5.584 1.00 88.94 84 LEU A CA 1
ATOM 662 C C . LEU A 1 84 ? 7.036 8.387 5.373 1.00 88.94 84 LEU A C 1
ATOM 664 O O . LEU A 1 84 ? 7.780 8.190 6.331 1.00 88.94 84 LEU A O 1
ATOM 668 N N . VAL A 1 85 ? 7.326 7.970 4.139 1.00 85.38 85 VAL A N 1
ATOM 669 C CA . VAL A 1 85 ? 8.529 7.186 3.799 1.00 85.38 85 VAL A CA 1
ATOM 670 C C . VAL A 1 85 ? 9.655 8.033 3.203 1.00 85.38 85 VAL A C 1
ATOM 672 O O . VAL A 1 85 ? 10.734 7.526 2.908 1.00 85.38 85 VAL A O 1
ATOM 675 N N . ALA A 1 86 ? 9.432 9.335 3.029 1.00 87.06 86 ALA A N 1
ATOM 676 C CA . ALA A 1 86 ? 10.430 10.233 2.472 1.00 87.06 86 ALA A CA 1
ATOM 677 C C . ALA A 1 86 ? 11.664 10.359 3.382 1.00 87.06 86 ALA A C 1
ATOM 679 O O . ALA A 1 86 ? 11.549 10.568 4.590 1.00 87.06 86 ALA A O 1
ATOM 680 N N . GLY A 1 87 ? 12.850 10.288 2.774 1.00 87.00 87 GLY A N 1
ATOM 681 C CA . GLY A 1 87 ? 14.134 10.521 3.435 1.00 87.00 87 GLY A CA 1
ATOM 682 C C . GLY A 1 87 ? 14.604 11.976 3.348 1.00 87.00 87 GLY A C 1
ATOM 683 O O . GLY A 1 87 ? 14.174 12.742 2.482 1.00 87.00 87 GLY A O 1
ATOM 684 N N . ALA A 1 88 ? 15.516 12.362 4.245 1.00 87.88 88 ALA A N 1
ATOM 685 C CA . ALA A 1 88 ? 16.186 13.662 4.189 1.00 87.88 88 ALA A CA 1
ATOM 686 C C . ALA A 1 88 ? 17.037 13.790 2.917 1.00 87.88 88 ALA A C 1
ATOM 688 O O . ALA A 1 88 ? 17.636 12.823 2.454 1.00 87.88 88 ALA A O 1
ATOM 689 N N . LYS A 1 89 ? 17.090 15.003 2.351 1.00 85.38 89 LYS A N 1
ATOM 690 C CA . LYS A 1 89 ? 17.872 15.290 1.134 1.00 85.38 89 LYS A CA 1
ATOM 691 C C . LYS A 1 89 ? 19.378 15.149 1.355 1.00 85.38 89 LYS A C 1
ATOM 693 O O . LYS A 1 89 ? 20.104 14.819 0.424 1.00 85.38 89 LYS A O 1
ATOM 698 N N . ASP A 1 90 ? 19.818 15.447 2.570 1.00 90.50 90 ASP A N 1
ATOM 699 C CA . ASP A 1 90 ? 21.191 15.358 3.040 1.00 90.50 90 ASP A CA 1
ATOM 700 C C . ASP A 1 90 ? 21.195 15.189 4.572 1.00 90.50 90 ASP A C 1
ATOM 702 O O . ASP A 1 90 ? 20.142 15.141 5.214 1.00 90.50 90 ASP A O 1
ATOM 706 N N . GLU A 1 91 ? 22.387 15.085 5.159 1.00 92.81 91 GLU A N 1
ATOM 707 C CA . GLU A 1 91 ? 22.584 14.883 6.600 1.00 92.81 91 GLU A CA 1
ATOM 708 C C . GLU A 1 91 ? 22.520 16.185 7.425 1.00 92.81 91 GLU A C 1
ATOM 710 O O . GLU A 1 91 ? 22.823 16.177 8.623 1.00 92.81 91 GLU A O 1
ATOM 715 N N . SER A 1 92 ? 22.154 17.326 6.824 1.00 95.88 92 SER A N 1
ATOM 716 C CA . SER A 1 92 ? 22.021 18.577 7.575 1.00 95.88 92 SER A CA 1
ATOM 717 C C . SER A 1 92 ? 20.877 18.490 8.584 1.00 95.88 92 SER A C 1
ATOM 719 O O . SER A 1 92 ? 19.842 17.857 8.355 1.00 95.88 92 SER A O 1
ATOM 721 N N . LYS A 1 93 ? 21.041 19.172 9.722 1.00 94.81 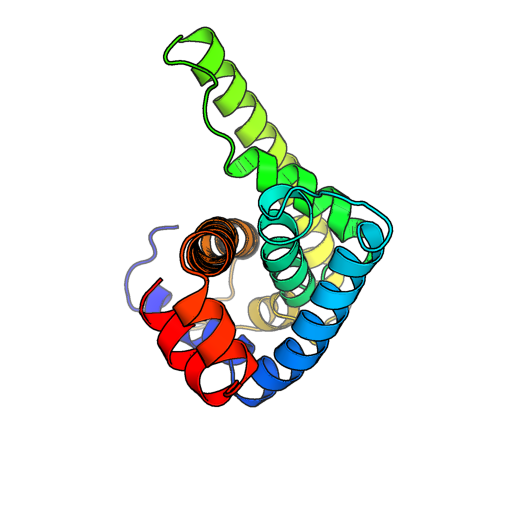93 LYS A N 1
ATOM 722 C CA . LYS A 1 93 ? 20.000 19.221 10.759 1.00 94.81 93 LYS A CA 1
ATOM 723 C C . LYS A 1 93 ? 18.714 19.834 10.215 1.00 94.81 93 LYS A C 1
ATOM 725 O O . LYS A 1 93 ? 17.628 19.400 10.583 1.00 94.81 93 LYS A O 1
ATOM 730 N N . GLU A 1 94 ? 18.846 20.816 9.331 1.00 94.81 94 GLU A N 1
ATOM 731 C CA . GLU A 1 94 ? 17.746 21.499 8.667 1.00 94.81 94 GLU A CA 1
ATOM 732 C C . GLU A 1 94 ? 16.971 20.549 7.743 1.00 94.81 94 GLU A C 1
ATOM 734 O O . GLU A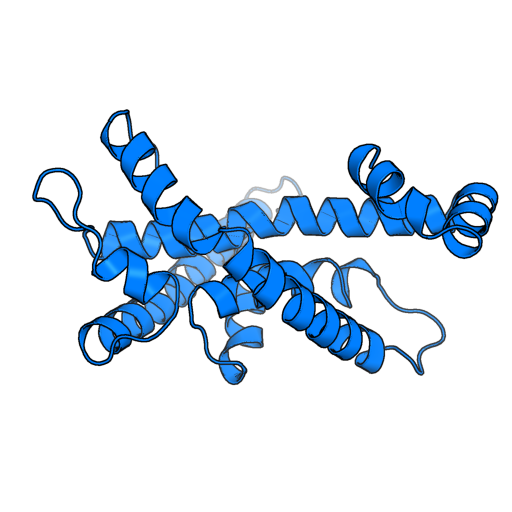 1 94 ? 15.741 20.515 7.813 1.00 94.81 94 GL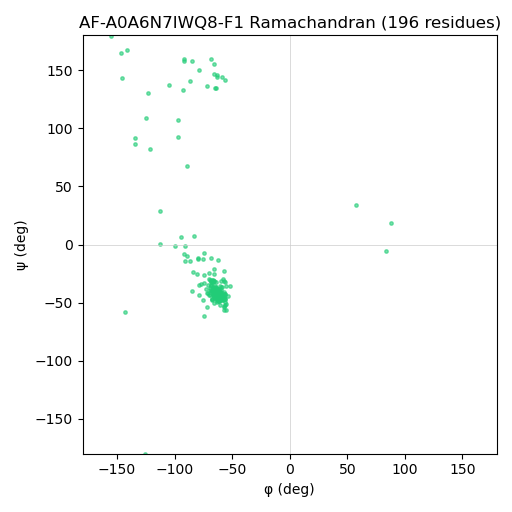U A O 1
ATOM 739 N N . ALA A 1 95 ? 17.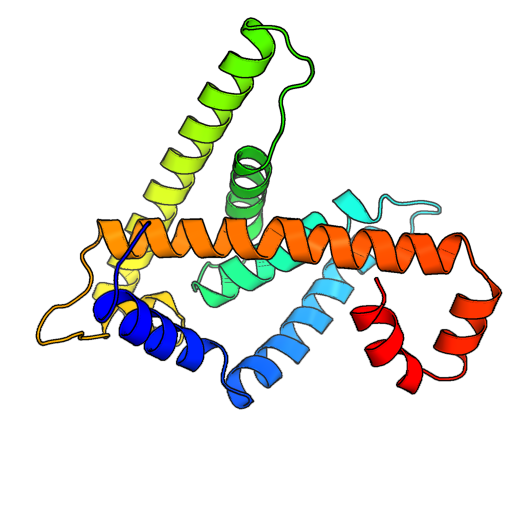659 19.743 6.923 1.00 93.25 95 ALA A N 1
ATOM 740 C CA . ALA A 1 95 ? 17.009 18.762 6.050 1.00 93.25 95 ALA A CA 1
ATOM 741 C C . ALA A 1 95 ? 16.315 17.650 6.847 1.00 93.25 95 ALA A C 1
ATOM 743 O O . ALA A 1 95 ? 15.181 17.285 6.530 1.00 93.25 95 ALA A O 1
ATOM 744 N N . ILE A 1 96 ? 16.963 17.153 7.905 1.00 94.56 96 ILE A N 1
ATOM 745 C CA . ILE A 1 96 ? 16.385 16.143 8.799 1.00 94.56 96 ILE A CA 1
ATOM 746 C C . ILE A 1 96 ? 15.131 16.698 9.485 1.00 94.56 96 ILE A C 1
ATOM 748 O O . ILE A 1 96 ? 14.081 16.057 9.448 1.00 94.56 96 ILE A O 1
ATOM 752 N N . GLN A 1 97 ? 15.199 17.903 10.060 1.00 95.19 97 GLN A N 1
ATOM 753 C CA . GLN A 1 97 ? 14.050 18.511 10.736 1.00 95.19 97 GLN A CA 1
ATOM 754 C C . GLN A 1 97 ? 12.887 18.766 9.769 1.00 95.19 97 GLN A C 1
ATOM 756 O O . GLN A 1 97 ? 11.736 18.516 10.119 1.00 95.19 97 GLN A O 1
ATOM 761 N N . ALA A 1 98 ? 13.174 19.211 8.542 1.00 94.38 98 ALA A N 1
ATOM 762 C CA . ALA A 1 98 ? 12.145 19.429 7.528 1.00 94.38 98 ALA A CA 1
ATOM 763 C C . ALA A 1 98 ? 11.390 18.137 7.173 1.00 94.38 98 ALA A C 1
ATOM 765 O O . ALA A 1 98 ? 10.169 18.170 7.005 1.00 94.38 98 ALA A O 1
ATOM 766 N N . VAL A 1 99 ? 12.094 17.002 7.087 1.00 94.62 99 VAL A N 1
ATOM 767 C CA . VAL A 1 99 ? 11.463 15.697 6.844 1.00 94.62 99 VAL A CA 1
ATOM 768 C C . VAL A 1 99 ? 10.652 15.231 8.044 1.00 94.62 99 VAL A C 1
ATOM 770 O O . VAL A 1 99 ? 9.515 14.812 7.854 1.00 94.62 99 VAL A O 1
ATOM 773 N N . VAL A 1 100 ? 11.167 15.377 9.266 1.00 94.81 100 VAL A N 1
ATOM 774 C CA . VAL A 1 100 ? 10.417 15.039 10.488 1.00 94.81 100 VAL A CA 1
ATOM 775 C C . VAL A 1 100 ? 9.110 15.834 10.571 1.00 94.81 100 VAL A C 1
ATOM 777 O O . VAL A 1 100 ? 8.048 15.265 10.827 1.00 94.81 100 VAL A O 1
ATOM 780 N N . ASP A 1 101 ? 9.155 17.139 10.298 1.00 95.62 101 ASP A N 1
ATOM 781 C CA . ASP A 1 101 ? 7.962 17.991 10.308 1.00 95.62 101 ASP A CA 1
ATOM 782 C C . ASP A 1 101 ? 6.961 17.592 9.215 1.00 95.62 101 ASP A C 1
ATOM 784 O O . ASP A 1 101 ? 5.748 17.645 9.429 1.00 95.62 101 ASP A O 1
ATOM 788 N N . MET A 1 102 ? 7.453 17.201 8.037 1.00 95.56 102 MET A N 1
ATOM 789 C CA . MET A 1 102 ? 6.623 16.731 6.929 1.00 95.56 102 MET A CA 1
ATOM 790 C C . MET A 1 102 ? 5.955 15.389 7.248 1.00 95.56 102 MET A C 1
ATOM 792 O O . MET A 1 102 ? 4.746 15.263 7.057 1.00 95.56 102 MET A O 1
ATOM 796 N N . GLN A 1 103 ? 6.718 14.420 7.759 1.00 94.00 103 GLN A N 1
ATOM 797 C CA . GLN A 1 103 ? 6.218 13.110 8.179 1.00 94.00 103 GLN A CA 1
ATOM 798 C C . GLN A 1 103 ? 5.146 13.264 9.257 1.00 94.00 103 GLN A C 1
ATOM 800 O O . GLN A 1 103 ? 4.069 12.689 9.129 1.00 94.00 103 GLN A O 1
ATOM 805 N N . LYS A 1 104 ? 5.383 14.125 10.255 1.00 94.94 104 LYS A N 1
ATOM 806 C CA . LYS A 1 104 ? 4.403 14.410 11.308 1.00 94.94 104 LYS A CA 1
ATOM 807 C C . LYS A 1 104 ? 3.087 14.951 10.745 1.00 94.94 104 LYS A C 1
ATOM 809 O O . LYS A 1 104 ? 2.022 14.463 11.105 1.00 94.94 104 LYS A O 1
ATOM 814 N N . ARG A 1 105 ? 3.144 15.928 9.831 1.00 96.25 105 ARG A N 1
ATOM 815 C CA . ARG A 1 105 ? 1.931 16.465 9.182 1.00 96.25 105 ARG A CA 1
ATOM 816 C C . ARG A 1 105 ? 1.213 15.399 8.358 1.00 96.25 105 ARG A C 1
ATOM 818 O O . ARG A 1 105 ? -0.008 15.349 8.362 1.00 96.25 105 ARG A O 1
ATOM 825 N N . ALA A 1 106 ? 1.955 14.551 7.648 1.00 94.94 106 ALA A N 1
ATOM 826 C CA . ALA A 1 106 ? 1.365 13.468 6.869 1.00 94.94 106 ALA A CA 1
ATOM 827 C C . ALA A 1 106 ? 0.674 12.422 7.757 1.00 94.94 106 ALA A C 1
ATOM 829 O O . ALA A 1 106 ? -0.423 11.971 7.426 1.00 94.94 106 ALA A O 1
ATOM 830 N N . GLU A 1 107 ? 1.279 12.085 8.896 1.00 93.62 107 GLU A N 1
ATOM 831 C CA . GLU A 1 107 ? 0.691 11.197 9.900 1.00 93.62 107 GLU A CA 1
ATOM 832 C C . GLU A 1 107 ? -0.590 11.794 10.497 1.00 93.62 107 GLU A C 1
ATOM 834 O O . GLU A 1 107 ? -1.593 11.090 10.622 1.00 93.62 107 GLU A O 1
ATOM 839 N N . GLU A 1 108 ? -0.587 13.091 10.819 1.00 95.19 108 GLU A N 1
ATOM 840 C CA . GLU A 1 108 ? -1.759 13.814 11.330 1.00 95.19 108 GLU A CA 1
ATOM 841 C C . GLU A 1 108 ? -2.919 13.800 10.317 1.00 95.19 108 GLU A C 1
ATOM 843 O O . GLU A 1 108 ? -4.039 13.434 10.676 1.00 95.19 108 GLU A O 1
ATOM 848 N N . GLU A 1 109 ? -2.660 14.113 9.044 1.00 96.06 109 GLU A N 1
ATOM 849 C CA . GLU A 1 109 ? -3.681 14.121 7.982 1.00 96.06 109 GLU A CA 1
ATOM 850 C C . GLU A 1 109 ? -4.262 12.722 7.717 1.00 96.06 109 GLU A C 1
ATOM 852 O O . GLU A 1 109 ? -5.482 12.550 7.644 1.00 96.06 109 GLU A O 1
ATOM 857 N N . LEU A 1 110 ? -3.413 11.688 7.650 1.00 94.25 110 LEU A N 1
ATOM 858 C CA . LEU A 1 110 ? -3.879 10.303 7.518 1.00 94.25 110 LEU A CA 1
ATOM 859 C C . LEU A 1 110 ? -4.667 9.852 8.748 1.00 94.25 110 LEU A C 1
ATOM 861 O O . LEU A 1 110 ? -5.689 9.179 8.608 1.00 94.25 110 LEU A O 1
ATOM 865 N N . SER A 1 111 ? -4.244 10.248 9.949 1.00 94.56 111 SER A N 1
ATOM 866 C CA . SER A 1 111 ? -4.977 9.952 11.184 1.00 94.56 111 SER A CA 1
ATOM 867 C C . SER A 1 111 ? -6.372 10.574 11.166 1.00 94.56 111 SER A C 1
ATOM 869 O O . SER A 1 111 ? -7.346 9.903 11.506 1.00 94.56 111 SER A O 1
ATOM 871 N N . ILE A 1 112 ? -6.493 11.829 10.720 1.00 96.00 112 ILE A N 1
ATOM 872 C CA . ILE A 1 112 ? -7.784 12.513 10.560 1.00 96.00 112 ILE A CA 1
ATOM 873 C C . ILE A 1 112 ? -8.655 11.774 9.539 1.00 96.00 112 ILE A C 1
ATOM 875 O O . ILE A 1 112 ? -9.831 11.515 9.807 1.00 96.00 112 ILE A O 1
ATOM 879 N N . TYR A 1 113 ? -8.092 11.403 8.387 1.00 95.94 113 TYR A N 1
ATOM 880 C CA . TYR A 1 113 ? -8.807 10.646 7.359 1.00 95.94 113 TYR A CA 1
ATOM 881 C C . TYR A 1 113 ? -9.356 9.320 7.906 1.00 95.94 113 TYR A C 1
ATOM 883 O O . TYR A 1 113 ? -10.562 9.059 7.841 1.00 95.94 113 TYR A O 1
ATOM 891 N N . PHE A 1 114 ? -8.494 8.500 8.513 1.00 95.81 114 PHE A N 1
ATOM 892 C CA . PHE A 1 114 ? -8.904 7.200 9.038 1.00 95.81 114 PHE A CA 1
ATOM 893 C C . PHE A 1 114 ? -9.850 7.314 10.228 1.00 95.81 114 PHE A C 1
ATOM 895 O O . PHE A 1 114 ? -10.729 6.467 10.361 1.00 95.81 114 PHE A O 1
ATOM 902 N N . ALA A 1 115 ? -9.755 8.360 11.052 1.00 96.12 115 ALA A N 1
ATOM 903 C CA . ALA A 1 115 ? -10.700 8.575 12.148 1.00 96.12 115 ALA A CA 1
ATOM 904 C C . ALA A 1 115 ? -12.120 8.795 11.607 1.00 96.12 115 ALA A C 1
ATOM 906 O O . ALA A 1 115 ? -13.080 8.177 12.082 1.00 96.12 115 ALA A O 1
ATOM 907 N N . HIS A 1 116 ? -12.255 9.605 10.552 1.00 96.06 116 HIS A N 1
ATOM 908 C CA . HIS A 1 116 ? -13.533 9.790 9.867 1.00 96.06 116 HIS A CA 1
ATOM 909 C C . HIS A 1 116 ? -14.045 8.488 9.241 1.00 96.06 116 HIS A C 1
ATOM 911 O O . HIS A 1 116 ? -15.225 8.160 9.400 1.00 96.06 116 HIS A O 1
ATOM 917 N N . LEU A 1 117 ? -13.173 7.721 8.580 1.00 95.81 117 LEU A N 1
ATOM 918 C CA . LEU A 1 117 ? -13.550 6.447 7.966 1.00 95.81 117 LEU A CA 1
ATOM 919 C C . LEU A 1 117 ? -13.983 5.409 9.016 1.00 95.81 117 LEU A C 1
ATOM 921 O O . LEU A 1 117 ? -15.028 4.777 8.862 1.00 95.81 117 LEU A O 1
ATOM 925 N N . ILE A 1 118 ? -13.253 5.290 10.128 1.00 95.38 118 ILE A N 1
ATOM 926 C CA . ILE A 1 118 ? -13.606 4.430 11.267 1.00 95.38 118 ILE A CA 1
ATOM 927 C C . ILE A 1 118 ? -14.970 4.827 11.829 1.00 95.38 118 ILE A C 1
ATOM 929 O O . ILE A 1 118 ? -15.822 3.960 12.034 1.00 95.38 118 ILE A O 1
ATOM 933 N N . LYS A 1 119 ? -15.217 6.124 12.052 1.00 95.81 119 LYS A N 1
ATOM 934 C CA . LYS A 1 119 ? -16.518 6.608 12.535 1.00 95.81 119 LYS A CA 1
ATOM 935 C C . LYS A 1 119 ? -17.645 6.242 11.565 1.00 95.81 119 LYS A C 1
ATOM 937 O O . LYS A 1 119 ? -18.654 5.684 11.993 1.00 95.81 119 LYS A O 1
ATOM 942 N N . LYS A 1 120 ? -17.438 6.463 10.262 1.00 95.81 120 LYS A N 1
ATOM 943 C CA . LYS A 1 120 ? -18.387 6.073 9.208 1.00 95.81 120 LYS A CA 1
ATOM 944 C C . LYS A 1 120 ? -18.684 4.571 9.250 1.00 95.81 120 LYS A C 1
ATOM 946 O O . LYS A 1 120 ? -19.846 4.190 9.160 1.00 95.81 120 LYS A O 1
ATOM 951 N N . ARG A 1 121 ? -17.673 3.716 9.441 1.00 95.12 121 ARG A N 1
ATOM 952 C CA . ARG A 1 121 ? -17.846 2.253 9.523 1.00 95.12 121 ARG A CA 1
ATOM 953 C C . ARG A 1 121 ? -18.463 1.753 10.824 1.00 95.12 121 ARG A C 1
ATOM 955 O O . ARG A 1 121 ? -19.126 0.720 10.804 1.00 95.12 121 ARG A O 1
ATOM 962 N N . LYS A 1 122 ? -18.317 2.482 11.934 1.00 93.88 122 LYS A N 1
ATOM 963 C CA . LYS A 1 122 ? -19.064 2.200 13.174 1.00 93.88 122 LYS A CA 1
ATOM 964 C C . LYS A 1 122 ? -20.572 2.389 12.975 1.00 93.88 122 LYS A C 1
ATOM 966 O O . LYS A 1 122 ? -21.352 1.626 13.536 1.00 93.88 122 LYS A O 1
ATOM 971 N N . GLU A 1 123 ? -20.971 3.387 12.187 1.00 95.69 123 GLU A N 1
ATOM 972 C CA . GLU A 1 123 ? -22.380 3.688 11.894 1.00 95.69 123 GLU A CA 1
ATOM 973 C C . GLU A 1 123 ? -22.928 2.838 10.738 1.00 95.69 123 GLU A C 1
ATOM 975 O O . GLU A 1 123 ? -24.064 2.373 10.787 1.00 95.69 123 GLU A O 1
ATOM 980 N N . THR A 1 124 ? -22.122 2.625 9.695 1.00 95.38 124 THR A N 1
ATOM 981 C CA . THR A 1 124 ? -22.478 1.866 8.487 1.00 95.38 124 THR A CA 1
ATOM 982 C C . THR A 1 124 ? -21.345 0.896 8.128 1.00 95.38 124 THR A C 1
ATOM 984 O O . THR A 1 124 ? -20.458 1.254 7.344 1.00 95.38 124 THR A O 1
ATOM 987 N N . PRO A 1 125 ? -21.338 -0.320 8.708 1.00 93.75 125 PRO A N 1
ATOM 988 C CA . PRO A 1 125 ? -20.336 -1.335 8.393 1.00 93.75 125 PRO A CA 1
ATOM 989 C C . PRO A 1 125 ? -20.339 -1.705 6.905 1.00 93.75 125 PRO A C 1
ATOM 991 O O . PRO A 1 125 ? -21.400 -1.781 6.284 1.00 93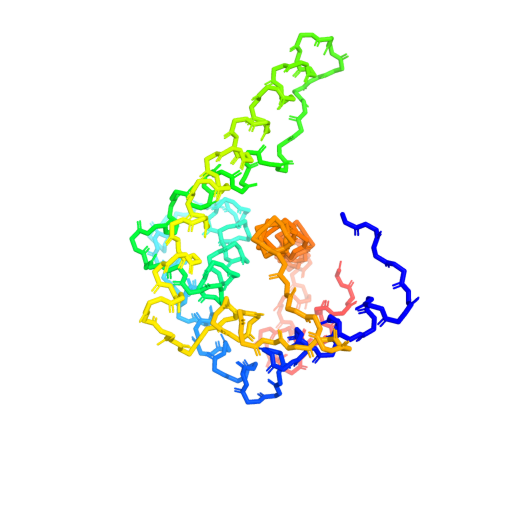.75 125 PRO A O 1
ATOM 994 N N . ALA A 1 126 ? -19.157 -1.970 6.351 1.00 91.31 126 ALA A N 1
ATOM 995 C CA . ALA A 1 126 ? -18.968 -2.436 4.979 1.00 91.31 126 ALA A CA 1
ATOM 996 C C . ALA A 1 126 ? -18.138 -3.732 4.951 1.00 91.31 126 ALA A C 1
ATOM 998 O O . ALA A 1 126 ? -17.739 -4.251 5.993 1.00 91.31 126 ALA A O 1
ATOM 999 N N . ASP A 1 127 ? -17.891 -4.266 3.756 1.00 87.94 127 ASP A N 1
ATOM 1000 C CA . ASP A 1 127 ? -17.032 -5.438 3.555 1.00 87.94 127 ASP A CA 1
ATOM 1001 C C . ASP A 1 127 ? -15.571 -4.999 3.347 1.00 87.94 127 ASP A C 1
ATOM 1003 O O . ASP A 1 127 ? -15.029 -5.067 2.246 1.00 87.94 127 ASP A O 1
ATOM 1007 N N . ASP A 1 128 ? -14.960 -4.449 4.403 1.00 89.69 128 ASP A N 1
ATOM 1008 C CA . ASP A 1 128 ? -13.570 -3.978 4.415 1.00 89.69 128 ASP A CA 1
ATOM 1009 C C . ASP A 1 128 ? -12.849 -4.284 5.735 1.00 89.69 128 ASP A C 1
ATOM 1011 O O . ASP A 1 128 ? -13.451 -4.675 6.744 1.00 89.69 128 ASP A O 1
ATOM 1015 N N . LEU A 1 129 ? -11.522 -4.118 5.728 1.00 89.12 129 LEU A N 1
ATOM 1016 C CA . LEU A 1 129 ? -10.681 -4.460 6.871 1.00 89.12 129 LEU A CA 1
ATOM 1017 C C . LEU A 1 129 ? -10.983 -3.591 8.099 1.00 89.12 129 LEU A C 1
ATOM 1019 O O . LEU A 1 129 ? -10.962 -4.102 9.217 1.00 89.12 129 LEU A O 1
ATOM 1023 N N . ILE A 1 130 ? -11.317 -2.309 7.924 1.00 92.62 130 ILE A N 1
ATOM 1024 C CA . ILE A 1 130 ? -11.690 -1.444 9.053 1.00 92.62 130 ILE A CA 1
ATOM 1025 C C . ILE A 1 130 ? -12.960 -1.967 9.732 1.00 92.62 130 ILE A C 1
ATOM 1027 O O . ILE A 1 130 ? -12.989 -2.101 10.957 1.00 92.62 130 ILE A O 1
ATOM 1031 N N . SER A 1 131 ? -13.986 -2.327 8.959 1.00 92.19 131 SER A N 1
ATOM 1032 C CA . SER A 1 131 ? -15.233 -2.893 9.489 1.00 92.19 131 SER A CA 1
ATOM 1033 C C . SER A 1 131 ? -14.992 -4.221 10.210 1.00 92.19 131 SER A C 1
ATOM 1035 O O . SER A 1 131 ? -15.536 -4.440 11.295 1.00 92.19 131 SER A O 1
ATOM 1037 N N . LEU A 1 132 ? -14.122 -5.074 9.659 1.00 88.69 132 LEU A N 1
ATOM 1038 C CA . LEU A 1 132 ? -13.707 -6.327 10.292 1.00 88.69 132 LEU A CA 1
ATOM 1039 C C . LEU A 1 132 ? -12.999 -6.087 11.637 1.00 88.69 132 LEU A C 1
ATOM 1041 O O . LEU A 1 132 ? -13.294 -6.771 12.618 1.00 88.69 132 LEU A O 1
ATOM 1045 N N . LEU A 1 133 ? -12.078 -5.121 11.697 1.00 88.31 133 LEU A N 1
ATOM 1046 C CA . LEU A 1 133 ? -11.316 -4.801 12.907 1.00 88.31 133 LEU A CA 1
ATOM 1047 C C . LEU A 1 133 ? -12.180 -4.136 13.987 1.00 88.31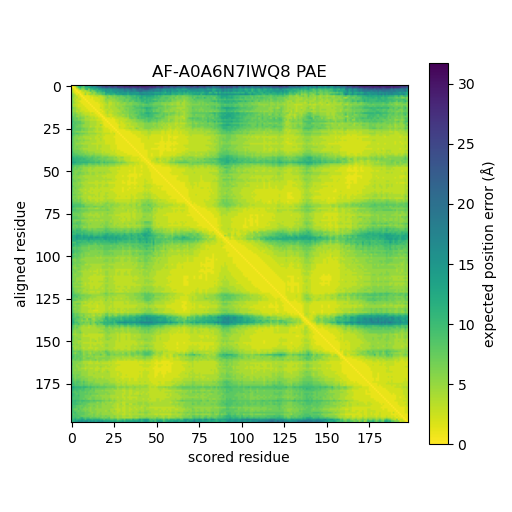 133 LEU A C 1
ATOM 1049 O O . LEU A 1 133 ? -11.988 -4.416 15.167 1.00 88.31 133 LEU A O 1
ATOM 1053 N N . ILE A 1 134 ? -13.158 -3.307 13.607 1.00 90.94 134 ILE A N 1
ATOM 1054 C CA . ILE A 1 134 ? -14.125 -2.703 14.545 1.00 90.94 134 ILE A CA 1
ATOM 1055 C C . ILE A 1 134 ? -14.970 -3.779 15.241 1.00 90.94 134 ILE A C 1
ATOM 1057 O O . ILE A 1 134 ? -15.291 -3.653 16.425 1.00 90.94 134 ILE A O 1
ATOM 1061 N N . GLN A 1 135 ? -15.354 -4.826 14.508 1.00 86.06 135 GLN A N 1
ATOM 1062 C CA . GLN A 1 135 ? -16.161 -5.933 15.033 1.00 86.06 135 GLN A CA 1
ATOM 1063 C C . GLN A 1 135 ? -15.335 -6.953 15.822 1.00 86.06 135 GLN A C 1
ATOM 1065 O O . GLN A 1 135 ? -15.903 -7.823 16.483 1.00 86.06 135 GLN A O 1
ATOM 1070 N N . ALA A 1 136 ? -14.008 -6.874 15.743 1.00 82.00 136 ALA A N 1
ATOM 1071 C CA . ALA A 1 136 ? -13.136 -7.833 16.380 1.00 82.00 136 ALA A CA 1
ATOM 1072 C C . ALA A 1 136 ? -13.113 -7.669 17.904 1.00 82.00 136 ALA A C 1
ATOM 1074 O O . ALA A 1 136 ? -12.981 -6.569 18.441 1.00 82.00 136 ALA A O 1
ATOM 1075 N N . GLU A 1 137 ? -13.176 -8.804 18.593 1.00 78.06 137 GLU A N 1
ATOM 1076 C CA . GLU A 1 137 ? -13.063 -8.899 20.043 1.00 78.06 137 GLU A CA 1
ATOM 1077 C C . GLU A 1 137 ? -11.912 -9.847 20.395 1.00 78.06 137 GLU A C 1
ATOM 1079 O O . GLU A 1 137 ? -11.796 -10.951 19.853 1.00 78.06 137 GLU A O 1
ATOM 1084 N N . ILE A 1 138 ? -11.031 -9.391 21.279 1.00 74.50 138 ILE A N 1
ATOM 1085 C CA . ILE A 1 138 ? -9.823 -10.069 21.742 1.00 74.50 138 ILE A CA 1
ATOM 1086 C C . ILE A 1 138 ? -9.925 -10.131 23.266 1.00 74.50 138 ILE A C 1
ATOM 1088 O O . ILE A 1 138 ? -9.796 -9.112 23.929 1.00 74.50 138 ILE A O 1
ATOM 1092 N N . ASP A 1 139 ? -10.155 -11.318 23.831 1.00 72.88 139 ASP A N 1
ATOM 1093 C CA . ASP A 1 139 ? -10.269 -11.507 25.293 1.00 72.88 139 ASP A CA 1
ATOM 1094 C C . ASP A 1 139 ? -11.361 -10.668 25.970 1.00 72.88 139 ASP A C 1
ATOM 1096 O O . ASP A 1 139 ? -11.210 -10.237 27.108 1.00 72.88 139 ASP A O 1
ATOM 1100 N N . GLY A 1 140 ? -12.479 -10.439 25.278 1.00 77.06 140 GLY A N 1
ATOM 1101 C CA . GLY A 1 140 ? -13.546 -9.574 25.786 1.00 77.06 140 GLY A CA 1
ATOM 1102 C C . GLY A 1 140 ? -13.310 -8.085 25.530 1.00 77.06 140 GLY A C 1
ATOM 1103 O O . GLY A 1 140 ? -14.196 -7.274 25.791 1.00 77.06 140 GLY A O 1
ATOM 1104 N N . GLU A 1 141 ? -12.142 -7.707 25.000 1.00 79.50 141 GLU A N 1
ATOM 1105 C CA . GLU A 1 141 ? -11.793 -6.325 24.688 1.00 79.50 141 GLU A CA 1
ATOM 1106 C C . GLU A 1 141 ? -11.848 -6.061 23.182 1.00 79.50 141 GLU A C 1
ATOM 1108 O O . GLU A 1 141 ? -11.367 -6.841 22.357 1.00 79.50 141 GLU A O 1
ATOM 1113 N N . ARG A 1 142 ? -12.419 -4.916 22.811 1.00 84.12 142 ARG A N 1
ATOM 1114 C CA . ARG A 1 142 ? -12.360 -4.403 21.440 1.00 84.12 142 ARG A CA 1
ATOM 1115 C C . ARG A 1 142 ? -11.169 -3.477 2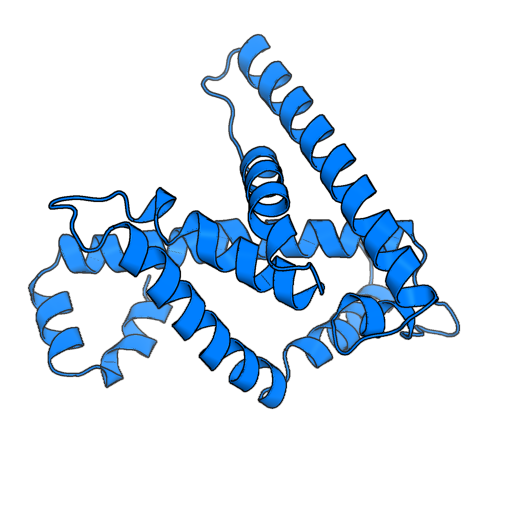1.283 1.00 84.12 142 ARG A C 1
ATOM 1117 O O . ARG A 1 142 ? -10.698 -2.888 22.254 1.00 84.12 142 ARG A O 1
ATOM 1124 N N . LEU A 1 143 ? -10.730 -3.303 20.043 1.00 84.44 143 LEU A N 1
ATOM 1125 C CA . LEU A 1 143 ? -9.695 -2.328 19.738 1.00 84.44 143 LEU A CA 1
ATOM 1126 C C . LEU A 1 143 ? -10.177 -0.916 20.039 1.00 84.44 143 LEU A C 1
ATOM 1128 O O . LEU A 1 143 ? -11.287 -0.512 19.677 1.00 84.44 143 LEU A O 1
ATOM 1132 N N . THR A 1 144 ? -9.305 -0.161 20.692 1.00 88.06 144 THR A N 1
ATOM 1133 C CA . THR A 1 144 ? -9.489 1.274 20.856 1.00 88.06 144 THR A CA 1
ATOM 1134 C C . THR A 1 144 ? -9.349 1.975 19.507 1.00 88.06 144 THR A C 1
ATOM 1136 O O . THR A 1 144 ? -8.745 1.463 18.563 1.00 88.06 144 THR A O 1
ATOM 1139 N N . GLU A 1 145 ? -9.885 3.188 19.408 1.00 88.31 145 GLU A N 1
ATOM 1140 C CA . GLU A 1 145 ? -9.777 3.984 18.182 1.00 88.31 145 GLU A CA 1
ATOM 1141 C C . GLU A 1 145 ? -8.319 4.273 17.806 1.00 88.31 145 GLU A C 1
ATOM 1143 O O . GLU A 1 145 ? -7.948 4.135 16.646 1.00 88.31 145 GLU A O 1
ATOM 1148 N N . ASN A 1 146 ? -7.467 4.552 18.796 1.00 88.00 146 ASN A N 1
ATOM 1149 C CA . ASN A 1 146 ? -6.036 4.770 18.581 1.00 88.00 146 ASN A CA 1
ATOM 1150 C C . ASN A 1 146 ? -5.322 3.515 18.060 1.00 88.00 146 ASN A C 1
ATOM 1152 O O . ASN A 1 146 ? -4.421 3.618 17.230 1.00 88.00 146 ASN A O 1
ATOM 1156 N N . GLU A 1 147 ? -5.719 2.325 18.519 1.00 87.62 147 GLU A N 1
ATOM 1157 C CA . GLU A 1 147 ? -5.167 1.069 18.002 1.00 87.62 147 GLU A CA 1
ATOM 1158 C C . GLU A 1 147 ? -5.604 0.813 16.559 1.00 87.62 147 GLU A C 1
ATOM 1160 O O . GLU A 1 147 ? -4.776 0.398 15.753 1.00 87.62 147 GLU A O 1
ATOM 1165 N N . LEU A 1 148 ? -6.865 1.104 16.215 1.00 89.75 148 LEU A N 1
ATOM 1166 C CA . LEU A 1 148 ? -7.356 1.013 14.836 1.00 89.75 148 LEU A CA 1
ATOM 1167 C C . LEU A 1 148 ? -6.614 1.983 13.908 1.00 89.75 148 LEU A C 1
ATOM 1169 O O . LEU A 1 148 ? -6.164 1.576 12.839 1.00 89.75 148 LEU A O 1
ATOM 1173 N N . LEU A 1 149 ? -6.441 3.239 14.329 1.00 91.50 149 LEU A N 1
ATOM 1174 C CA . LEU A 1 149 ? -5.705 4.258 13.575 1.00 91.50 149 LEU A CA 1
ATOM 1175 C C . LEU A 1 149 ? -4.252 3.849 13.343 1.00 91.50 149 LEU A C 1
ATOM 1177 O O . LEU A 1 149 ? -3.795 3.799 12.201 1.00 91.50 149 LEU A O 1
ATOM 1181 N N . GLY A 1 150 ? -3.548 3.485 14.418 1.00 89.12 150 GLY A N 1
ATOM 1182 C CA . GLY A 1 150 ? -2.163 3.034 14.327 1.00 89.12 150 GLY A CA 1
ATOM 1183 C C . GLY A 1 150 ? -2.017 1.795 13.443 1.00 89.12 150 GLY A C 1
ATOM 1184 O O . GLY A 1 150 ? -1.010 1.648 12.756 1.00 89.12 150 GLY A O 1
ATOM 1185 N N . PHE A 1 151 ? -3.031 0.928 13.409 1.00 88.19 151 PHE A N 1
ATOM 1186 C CA . PHE A 1 151 ? -3.049 -0.235 12.533 1.00 88.19 151 PHE A CA 1
ATOM 1187 C C . PHE A 1 151 ? -3.251 0.130 11.052 1.00 88.19 151 PHE A C 1
ATOM 1189 O O . PHE A 1 151 ? -2.553 -0.414 10.197 1.00 88.19 151 PHE A O 1
ATOM 1196 N N . CYS A 1 152 ? -4.143 1.077 10.742 1.00 90.31 152 CYS A N 1
ATOM 1197 C CA . CYS A 1 152 ? -4.338 1.576 9.373 1.00 90.31 152 CYS A CA 1
ATOM 1198 C C . CYS A 1 152 ? -3.049 2.200 8.816 1.00 90.31 152 CYS A C 1
ATOM 1200 O O . CYS A 1 152 ? -2.634 1.879 7.702 1.00 90.31 152 CYS A O 1
ATOM 1202 N N . ILE A 1 153 ? -2.380 3.035 9.619 1.00 89.62 153 ILE A N 1
ATOM 1203 C CA . ILE A 1 153 ? -1.109 3.675 9.246 1.00 89.62 153 ILE A CA 1
ATOM 1204 C C . ILE A 1 153 ? -0.001 2.630 9.090 1.00 89.62 153 ILE A C 1
ATOM 1206 O O . ILE A 1 153 ? 0.730 2.654 8.101 1.00 89.62 153 ILE A O 1
ATOM 1210 N N . LEU A 1 154 ? 0.098 1.678 10.026 1.00 87.69 154 LEU A N 1
ATOM 1211 C CA . LEU A 1 154 ? 1.077 0.594 9.950 1.00 87.69 154 LEU A CA 1
ATOM 1212 C C . LEU A 1 154 ? 0.940 -0.194 8.647 1.00 87.69 154 LEU A C 1
ATOM 1214 O O . LEU A 1 154 ? 1.950 -0.455 8.001 1.00 87.69 154 LEU A O 1
ATOM 1218 N N . LEU A 1 155 ? -0.282 -0.570 8.262 1.00 87.69 155 LEU A N 1
ATOM 1219 C CA . LEU A 1 155 ? -0.502 -1.314 7.026 1.00 87.69 155 LEU A CA 1
ATOM 1220 C C . LEU A 1 155 ? -0.091 -0.514 5.795 1.00 87.69 155 LEU A C 1
ATOM 1222 O O . LEU A 1 155 ? 0.605 -1.065 4.945 1.00 87.69 155 LEU A O 1
ATOM 1226 N N . LEU A 1 156 ? -0.475 0.764 5.719 1.00 87.31 156 LEU A N 1
ATOM 1227 C CA . LEU A 1 156 ? -0.095 1.628 4.602 1.00 87.31 156 LEU A CA 1
ATOM 1228 C C . LEU A 1 156 ? 1.419 1.716 4.429 1.00 87.31 156 LEU A C 1
ATOM 1230 O O . LEU A 1 156 ? 1.900 1.627 3.307 1.00 87.31 156 LEU A O 1
ATOM 1234 N N . VAL A 1 157 ? 2.174 1.878 5.516 1.00 83.88 157 VAL A N 1
ATOM 1235 C CA . VAL A 1 157 ? 3.632 2.048 5.429 1.00 83.88 157 VAL A CA 1
ATOM 1236 C C . VAL A 1 157 ? 4.342 0.710 5.213 1.00 83.88 157 VAL A C 1
ATOM 1238 O O . VAL A 1 157 ? 5.226 0.614 4.366 1.00 83.88 157 VAL A O 1
ATOM 1241 N N . ALA A 1 158 ? 3.945 -0.343 5.935 1.00 83.44 158 ALA A N 1
ATOM 1242 C CA . ALA A 1 158 ? 4.663 -1.620 5.941 1.00 83.44 158 ALA A CA 1
ATOM 1243 C C . ALA A 1 158 ? 4.657 -2.335 4.580 1.00 83.44 158 ALA A C 1
ATOM 1245 O O . ALA A 1 158 ? 5.654 -2.953 4.202 1.00 83.44 158 ALA A O 1
ATOM 1246 N N . GLY A 1 159 ? 3.538 -2.269 3.851 1.00 78.25 159 GLY A N 1
ATOM 1247 C CA . GLY A 1 159 ? 3.410 -2.907 2.538 1.00 78.25 159 GLY A CA 1
ATOM 1248 C C . GLY A 1 159 ? 3.906 -2.051 1.371 1.00 78.25 159 GLY A C 1
ATOM 1249 O O . GLY A 1 159 ? 4.077 -2.579 0.273 1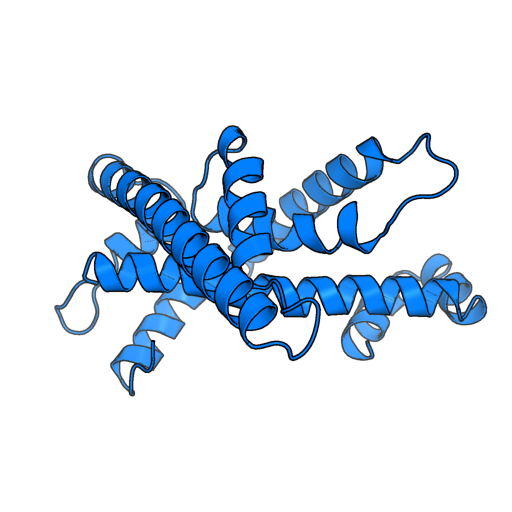.00 78.25 159 GLY A O 1
ATOM 1250 N N . ASN A 1 160 ? 4.132 -0.753 1.590 1.00 85.00 160 ASN A N 1
ATOM 1251 C CA . ASN A 1 160 ? 4.459 0.179 0.516 1.00 85.00 160 ASN A CA 1
ATOM 1252 C C . ASN A 1 160 ? 5.901 0.007 0.021 1.00 85.00 160 ASN A C 1
ATOM 1254 O O . ASN A 1 160 ? 6.128 -0.349 -1.135 1.00 85.00 160 ASN A O 1
ATOM 1258 N N . GLU A 1 161 ? 6.881 0.213 0.901 1.00 84.88 161 GLU A N 1
ATOM 1259 C CA . GLU A 1 161 ? 8.292 0.280 0.500 1.00 84.88 161 GLU A CA 1
ATOM 1260 C C . GLU A 1 161 ? 8.817 -1.067 -0.022 1.00 84.88 161 GLU A C 1
ATOM 1262 O O . GLU A 1 161 ? 9.478 -1.130 -1.057 1.00 84.88 161 GLU A O 1
ATOM 1267 N N . THR A 1 162 ? 8.468 -2.165 0.652 1.00 88.50 162 THR A N 1
ATOM 1268 C CA . THR A 1 162 ? 8.897 -3.522 0.272 1.00 88.50 162 THR A CA 1
ATOM 1269 C C . THR A 1 162 ? 8.394 -3.914 -1.118 1.00 88.50 162 THR A C 1
ATOM 1271 O O . THR A 1 162 ? 9.185 -4.335 -1.961 1.00 88.50 162 THR A O 1
ATOM 1274 N N . THR A 1 163 ? 7.104 -3.708 -1.392 1.00 92.75 163 THR A N 1
ATOM 1275 C CA . THR A 1 163 ? 6.492 -4.021 -2.693 1.00 92.75 163 THR A CA 1
ATOM 1276 C C . THR A 1 163 ? 6.988 -3.085 -3.796 1.00 92.75 163 THR A C 1
ATOM 1278 O O . THR A 1 163 ? 7.262 -3.539 -4.908 1.00 92.75 163 THR A O 1
ATOM 1281 N N . THR A 1 164 ? 7.167 -1.794 -3.489 1.00 92.44 164 THR A N 1
ATOM 1282 C CA . THR A 1 164 ? 7.746 -0.815 -4.425 1.00 92.44 164 THR A CA 1
ATOM 1283 C C . THR A 1 164 ? 9.138 -1.252 -4.874 1.00 92.44 164 THR A C 1
ATOM 1285 O O . THR A 1 164 ? 9.431 -1.281 -6.073 1.00 92.44 164 THR A O 1
ATOM 1288 N N . ASN A 1 165 ? 9.989 -1.641 -3.920 1.00 91.88 165 ASN A N 1
ATOM 1289 C CA . ASN A 1 165 ? 11.349 -2.092 -4.199 1.00 91.88 165 ASN A CA 1
ATOM 1290 C C . ASN A 1 165 ? 11.364 -3.393 -5.008 1.00 91.88 165 ASN A C 1
ATOM 1292 O O . ASN A 1 165 ? 12.116 -3.478 -5.977 1.00 91.88 165 ASN A O 1
ATOM 1296 N N . LEU A 1 166 ? 10.500 -4.359 -4.677 1.00 94.88 166 LEU A N 1
ATOM 1297 C CA . LEU A 1 166 ? 10.367 -5.609 -5.430 1.00 94.88 166 LEU A CA 1
ATOM 1298 C C . LEU A 1 166 ? 10.040 -5.349 -6.908 1.00 94.88 166 LEU A C 1
ATOM 1300 O O . LEU A 1 166 ? 10.758 -5.811 -7.793 1.00 94.88 166 LEU A O 1
ATOM 1304 N N . ILE A 1 167 ? 8.992 -4.565 -7.189 1.00 95.75 167 ILE A N 1
ATOM 1305 C CA . ILE A 1 167 ? 8.578 -4.247 -8.568 1.00 95.75 167 ILE A CA 1
ATOM 1306 C C . ILE A 1 167 ? 9.700 -3.507 -9.304 1.00 95.75 167 ILE A C 1
ATOM 1308 O O . ILE A 1 167 ? 10.035 -3.849 -10.440 1.00 95.75 167 ILE A O 1
ATOM 1312 N N . THR A 1 168 ? 10.301 -2.512 -8.650 1.00 95.62 168 THR A N 1
ATOM 1313 C CA . THR A 1 168 ? 11.378 -1.699 -9.231 1.00 95.62 168 THR A CA 1
ATOM 1314 C C . THR A 1 168 ? 12.586 -2.558 -9.596 1.00 95.62 168 THR A C 1
ATOM 1316 O O . THR A 1 168 ? 13.091 -2.470 -10.717 1.00 95.62 168 THR A O 1
ATOM 1319 N N . ASN A 1 169 ? 13.027 -3.425 -8.683 1.00 95.12 169 ASN A N 1
ATOM 1320 C CA . ASN A 1 169 ? 14.162 -4.316 -8.904 1.00 95.12 169 ASN A CA 1
ATOM 1321 C C . ASN A 1 169 ? 13.859 -5.366 -9.978 1.00 95.12 169 ASN A C 1
ATOM 1323 O O . ASN A 1 169 ? 14.720 -5.621 -10.819 1.00 95.12 169 ASN A O 1
ATOM 1327 N N . ALA A 1 170 ? 12.638 -5.910 -10.017 1.00 95.00 170 ALA A N 1
ATOM 1328 C CA . ALA A 1 170 ? 12.244 -6.899 -11.020 1.00 95.00 170 ALA A CA 1
ATOM 1329 C C . ALA A 1 170 ? 12.277 -6.289 -12.425 1.00 95.00 170 ALA A C 1
ATOM 1331 O O . ALA A 1 170 ? 12.859 -6.857 -13.350 1.00 95.00 170 ALA A O 1
ATOM 1332 N N . VAL A 1 171 ? 11.705 -5.091 -12.588 1.00 94.50 171 VAL A N 1
ATOM 1333 C CA . VAL A 1 171 ? 11.729 -4.383 -13.873 1.00 94.50 171 VAL A CA 1
ATOM 1334 C C . VAL A 1 171 ? 13.155 -4.004 -14.252 1.00 94.50 171 VAL A C 1
ATOM 1336 O O . VAL A 1 171 ? 13.554 -4.235 -15.393 1.00 94.50 171 VAL A O 1
ATOM 1339 N N . ARG A 1 172 ? 13.956 -3.508 -13.303 1.00 94.62 172 ARG A N 1
ATOM 1340 C CA . ARG A 1 172 ? 15.372 -3.214 -13.541 1.00 94.62 172 ARG A CA 1
ATOM 1341 C C . ARG A 1 172 ? 16.125 -4.452 -14.036 1.00 94.62 172 ARG A C 1
ATOM 1343 O O . ARG A 1 172 ? 16.774 -4.372 -15.078 1.00 94.62 172 ARG A O 1
ATOM 1350 N N . LEU A 1 173 ? 15.981 -5.596 -13.364 1.00 94.56 173 LEU A N 1
ATOM 1351 C CA . LEU A 1 173 ? 16.597 -6.865 -13.765 1.00 94.56 173 LEU A CA 1
ATOM 1352 C C . LEU A 1 173 ? 16.197 -7.255 -15.194 1.00 94.56 173 LEU A C 1
ATOM 1354 O O . LEU A 1 173 ? 17.063 -7.560 -16.011 1.00 94.56 173 LEU A O 1
ATOM 1358 N N . LEU A 1 174 ? 14.905 -7.180 -15.526 1.00 94.56 174 LEU A N 1
ATOM 1359 C CA . LEU A 1 174 ? 14.403 -7.481 -16.871 1.00 94.56 174 LEU A CA 1
ATOM 1360 C C . LEU A 1 174 ? 14.937 -6.506 -17.935 1.00 94.56 174 LEU A C 1
ATOM 1362 O O . LEU A 1 174 ? 15.138 -6.901 -19.084 1.00 94.56 174 LEU A O 1
ATOM 1366 N N . THR A 1 175 ? 15.184 -5.243 -17.580 1.00 93.31 175 THR A N 1
ATOM 1367 C CA . THR A 1 175 ? 15.766 -4.259 -18.509 1.00 93.31 175 THR A CA 1
ATOM 1368 C C . THR A 1 175 ? 17.278 -4.408 -18.683 1.00 93.31 175 THR A C 1
ATOM 1370 O O . THR A 1 175 ? 17.782 -4.205 -19.786 1.00 93.31 175 THR A O 1
ATOM 1373 N N . GLU A 1 176 ? 18.003 -4.788 -17.628 1.00 95.56 176 GLU A N 1
ATOM 1374 C CA . GLU A 1 176 ? 19.463 -4.952 -17.641 1.00 95.56 176 GLU A CA 1
ATOM 1375 C C . GLU A 1 176 ? 19.898 -6.336 -18.162 1.00 95.56 176 GLU A C 1
ATOM 1377 O O . GLU A 1 176 ? 21.012 -6.471 -18.669 1.00 95.56 176 GLU A O 1
ATOM 1382 N N . GLN A 1 177 ? 19.029 -7.356 -18.085 1.00 95.50 177 GLN A N 1
ATOM 1383 C CA . GLN A 1 177 ? 19.305 -8.739 -18.499 1.00 95.50 177 GLN A CA 1
ATOM 1384 C C . GLN A 1 177 ? 18.319 -9.233 -19.582 1.00 95.50 177 GLN A C 1
ATOM 1386 O O . GLN A 1 177 ? 17.375 -9.972 -19.285 1.00 95.50 177 GLN A O 1
ATOM 1391 N N . PRO A 1 178 ? 18.546 -8.908 -20.873 1.00 94.31 178 PRO A N 1
ATOM 1392 C CA . PRO A 1 178 ? 17.607 -9.224 -21.956 1.00 94.31 178 PRO A CA 1
ATOM 1393 C C . PRO A 1 178 ? 17.264 -10.711 -22.111 1.00 94.31 178 PRO A C 1
ATOM 1395 O O . PRO A 1 178 ? 16.146 -11.042 -22.489 1.00 94.31 178 PRO A O 1
ATOM 1398 N N . HIS A 1 179 ? 18.200 -11.611 -21.793 1.00 95.50 179 HIS A N 1
ATOM 1399 C CA . HIS A 1 179 ? 17.993 -13.060 -21.876 1.00 95.50 179 HIS A CA 1
ATOM 1400 C C . HIS A 1 179 ? 16.987 -13.574 -20.831 1.00 95.50 179 HIS A C 1
ATOM 1402 O O . HIS A 1 179 ? 16.200 -14.478 -21.123 1.00 95.50 179 HIS A O 1
ATOM 1408 N N . ILE A 1 180 ? 16.969 -12.975 -19.632 1.00 94.00 180 ILE A N 1
ATOM 1409 C CA . ILE A 1 180 ? 15.962 -13.266 -18.603 1.00 94.00 180 ILE A CA 1
ATOM 1410 C C . ILE A 1 180 ? 14.605 -12.758 -19.089 1.00 94.00 180 ILE A C 1
ATOM 1412 O O . ILE A 1 180 ? 13.626 -13.500 -19.065 1.00 94.00 180 ILE A O 1
ATOM 1416 N N . ALA A 1 181 ? 14.551 -11.528 -19.609 1.00 94.75 181 ALA A N 1
ATOM 1417 C CA . ALA A 1 181 ? 13.311 -10.957 -20.125 1.00 94.75 181 ALA A CA 1
ATOM 1418 C C . ALA A 1 181 ? 12.723 -11.746 -21.302 1.00 94.75 181 ALA A C 1
ATOM 1420 O O . ALA A 1 181 ? 11.510 -11.933 -21.364 1.00 94.75 181 ALA A O 1
ATOM 1421 N N . GLU A 1 182 ? 13.558 -12.227 -22.223 1.00 96.56 182 GLU A N 1
ATOM 1422 C CA . GLU A 1 182 ? 13.121 -13.094 -23.319 1.00 96.56 182 GLU A CA 1
ATOM 1423 C C . GLU A 1 182 ? 12.568 -14.424 -22.793 1.00 96.56 182 GLU A C 1
ATOM 1425 O O . GLU A 1 182 ? 11.466 -14.814 -23.176 1.00 96.56 182 GLU A O 1
ATOM 1430 N N . SER A 1 183 ? 13.271 -15.066 -21.855 1.00 95.50 183 SER A N 1
ATOM 1431 C CA . SER A 1 183 ? 12.830 -16.330 -21.249 1.00 95.50 183 SER A CA 1
ATOM 1432 C C . SER A 1 183 ? 11.469 -16.186 -20.560 1.00 95.50 183 SER A C 1
ATOM 1434 O O . SER A 1 183 ? 10.564 -16.970 -20.826 1.00 95.50 183 SER A O 1
ATOM 1436 N N . VAL A 1 184 ? 11.284 -15.141 -19.747 1.00 95.25 184 VAL A N 1
ATOM 1437 C CA . VAL A 1 184 ? 10.022 -14.874 -19.029 1.00 95.25 184 VAL A CA 1
ATOM 1438 C C . VAL A 1 184 ? 8.880 -14.506 -19.987 1.00 95.25 184 VAL A C 1
ATOM 1440 O O . VAL A 1 184 ? 7.729 -14.857 -19.738 1.00 95.25 184 VAL A O 1
ATOM 1443 N N . ARG A 1 185 ? 9.164 -13.823 -21.106 1.00 94.94 185 ARG A N 1
ATOM 1444 C CA . ARG A 1 185 ? 8.147 -13.525 -22.136 1.00 94.94 185 ARG A CA 1
ATOM 1445 C C . ARG A 1 185 ? 7.698 -14.769 -22.895 1.00 94.94 185 ARG A C 1
ATOM 1447 O O . ARG A 1 185 ? 6.527 -14.856 -23.256 1.00 94.94 185 ARG A O 1
ATOM 1454 N N . LEU A 1 186 ? 8.624 -15.686 -23.174 1.00 97.25 186 LEU A N 1
ATOM 1455 C CA . LEU A 1 186 ? 8.325 -16.952 -23.844 1.00 97.25 186 LEU A CA 1
ATOM 1456 C C . LEU A 1 186 ? 7.618 -17.936 -22.905 1.00 97.25 186 LEU A C 1
ATOM 1458 O O . LEU A 1 186 ? 6.761 -18.691 -23.361 1.00 97.25 186 LEU A O 1
ATOM 1462 N N . ASP A 1 187 ? 7.946 -17.897 -21.613 1.00 96.75 187 ASP A N 1
ATOM 1463 C CA . ASP A 1 187 ? 7.366 -18.755 -20.586 1.00 96.75 187 ASP A CA 1
ATOM 1464 C C . ASP A 1 187 ? 6.975 -17.963 -19.318 1.00 96.75 187 ASP A C 1
ATOM 1466 O O . ASP A 1 187 ? 7.770 -17.824 -18.381 1.00 96.75 187 ASP A O 1
ATOM 1470 N N . PRO A 1 188 ? 5.718 -17.481 -19.237 1.00 94.25 188 PRO A N 1
ATOM 1471 C CA . PRO A 1 188 ? 5.203 -16.797 -18.051 1.00 94.25 188 PRO A CA 1
ATOM 1472 C C . PRO A 1 188 ? 5.171 -17.657 -16.780 1.00 94.25 188 PRO A C 1
ATOM 1474 O O . PRO A 1 188 ? 5.006 -17.109 -15.689 1.00 94.25 188 PRO A O 1
ATOM 1477 N N . SER A 1 189 ? 5.338 -18.985 -16.873 1.00 96.19 189 SER A N 1
ATOM 1478 C CA . SER A 1 189 ? 5.425 -19.843 -15.682 1.00 96.19 189 SER A CA 1
ATOM 1479 C C . SER A 1 189 ? 6.701 -19.609 -14.862 1.00 96.19 189 SER A C 1
ATOM 1481 O O . SER A 1 189 ? 6.768 -20.034 -13.711 1.00 96.19 189 SER A O 1
ATOM 1483 N N . LEU A 1 190 ? 7.671 -18.866 -15.413 1.00 95.00 190 LEU A N 1
ATOM 1484 C CA . LEU A 1 190 ? 8.890 -18.428 -14.731 1.00 95.00 190 LEU A CA 1
ATOM 1485 C C . LEU A 1 190 ? 8.684 -17.201 -13.825 1.00 95.00 190 LEU A C 1
ATOM 1487 O O . LEU A 1 190 ? 9.560 -16.892 -13.019 1.00 95.00 190 LEU A O 1
ATOM 1491 N N . ILE A 1 191 ? 7.544 -16.502 -13.921 1.00 93.31 191 ILE A N 1
ATOM 1492 C CA . ILE A 1 191 ? 7.266 -15.294 -13.121 1.00 93.31 191 ILE A CA 1
ATOM 1493 C C . ILE A 1 191 ? 7.364 -15.551 -11.605 1.00 93.31 191 ILE A C 1
ATOM 1495 O O . ILE A 1 191 ? 8.036 -14.762 -10.948 1.00 93.31 191 ILE A O 1
ATOM 1499 N N . PRO A 1 192 ? 6.787 -16.628 -11.027 1.00 92.69 192 PRO A N 1
ATOM 1500 C CA . PRO A 1 192 ? 6.918 -16.897 -9.594 1.00 92.69 192 PRO A CA 1
ATOM 1501 C C . PRO A 1 192 ? 8.373 -17.046 -9.134 1.00 92.69 192 PRO A C 1
ATOM 1503 O O . PRO A 1 192 ? 8.730 -16.591 -8.054 1.00 92.69 192 PRO A O 1
ATOM 1506 N N . GLN A 1 193 ? 9.234 -17.653 -9.957 1.00 91.81 193 GLN A N 1
ATOM 1507 C CA . GLN A 1 193 ? 10.656 -17.767 -9.634 1.00 91.81 193 GLN A CA 1
ATOM 1508 C C . GLN A 1 193 ? 11.347 -16.401 -9.703 1.00 91.81 193 GLN A C 1
ATOM 1510 O O . GLN A 1 193 ? 12.113 -16.057 -8.810 1.00 91.81 193 GLN A O 1
ATOM 1515 N N . LEU A 1 194 ? 11.051 -15.607 -10.736 1.00 90.44 194 LEU A N 1
ATOM 1516 C CA . LEU A 1 194 ? 11.580 -14.250 -10.872 1.00 90.44 194 LEU A CA 1
ATOM 1517 C C . LEU A 1 194 ? 11.239 -13.393 -9.646 1.00 90.44 194 LEU A C 1
ATOM 1519 O O . LEU A 1 194 ? 12.100 -12.667 -9.160 1.00 90.44 194 LEU A O 1
ATOM 1523 N N . THR A 1 195 ? 10.006 -13.485 -9.140 1.00 89.44 195 THR A N 1
ATOM 1524 C CA . THR A 1 195 ? 9.563 -12.687 -7.990 1.00 89.44 195 THR A CA 1
ATOM 1525 C C . THR A 1 195 ? 10.223 -13.080 -6.671 1.00 89.44 195 THR A C 1
ATOM 1527 O O . THR A 1 195 ? 10.387 -12.213 -5.826 1.00 89.44 195 THR A O 1
ATOM 1530 N N . GLU A 1 196 ? 10.597 -14.346 -6.475 1.00 87.12 196 GLU A N 1
ATOM 1531 C CA . GLU A 1 196 ? 11.244 -14.806 -5.230 1.00 87.12 196 GLU A CA 1
ATOM 1532 C C . GLU A 1 196 ? 12.754 -14.499 -5.189 1.00 87.12 196 GLU A C 1
ATOM 1534 O O . GLU A 1 196 ? 13.332 -14.377 -4.113 1.00 87.12 196 GLU A O 1
ATOM 1539 N N . GLU A 1 197 ? 13.399 -14.368 -6.352 1.00 80.69 197 GLU A N 1
ATOM 1540 C CA . GLU A 1 197 ? 14.849 -14.136 -6.484 1.00 80.69 197 GLU A CA 1
ATOM 1541 C C . GLU A 1 197 ? 15.225 -12.642 -6.622 1.00 80.69 197 GLU A C 1
ATOM 1543 O O . GLU A 1 197 ? 16.387 -12.318 -6.887 1.00 80.69 197 GLU A O 1
ATOM 1548 N N . THR A 1 198 ? 14.251 -11.736 -6.482 1.00 75.19 198 THR A N 1
ATOM 1549 C CA . THR A 1 198 ? 14.403 -10.275 -6.634 1.00 75.19 198 THR A CA 1
ATOM 1550 C C . THR A 1 198 ? 14.269 -9.556 -5.295 1.00 75.19 198 THR A C 1
ATOM 1552 O O . THR A 1 198 ? 15.078 -8.631 -5.041 1.00 75.19 198 THR A O 1
#

Solvent-accessible surface area (backbone atoms only — not comparable to full-atom values): 11034 Å² total; per-residue (Å²): 136,91,65,59,82,68,60,38,59,53,51,52,56,56,54,46,61,66,61,30,75,70,46,46,54,60,44,49,58,51,52,51,52,52,51,48,59,38,48,61,76,49,65,90,48,96,72,82,56,62,48,76,55,40,25,52,53,51,44,35,46,53,45,39,46,47,52,56,53,55,82,87,47,40,65,60,52,43,56,30,52,55,39,58,72,53,73,50,90,51,91,47,71,67,38,42,49,53,36,54,56,45,23,52,52,24,52,52,53,51,46,53,54,47,51,52,52,50,53,50,29,74,79,54,66,59,99,29,48,51,33,52,51,70,72,37,69,57,96,88,41,60,72,50,70,68,56,52,42,53,48,55,53,46,52,44,56,66,51,25,60,60,52,18,49,42,49,44,47,45,52,48,48,38,69,77,35,60,70,58,38,51,49,40,72,77,36,65,83,47,48,68,59,56,65,74,78,86

pLDDT: mean 89.49, std 7.28, range [51.47, 97.25]

Secondary structure (DSSP, 8-state):
--PPTTHHHHHHHHHHHHTSHHHHHHHHHHHHHHHHHHHHHHTT-SS--HIIIIITHHHHHHHHHHTT--GGGHHHHHHHHHHHHPPPSSS-HHHHHHHHHHHHHHHHHHHHHHHHHHHHHHHS--SSHHHHHHH-EETTEEPPHHHHHHHHHHHHHHHHHHHHHHHHHHHHHHHH-HHHHHHHHH-GGGHHHHHH--